Protein AF-A0A8H7II15-F1 (afdb_monomer)

InterPro domains:
  IPR036514 SGNH hydrolase superfamily [G3DSA:3.40.50.1110] (23-114)
  IPR036514 SGNH hydrolase superfamily [G3DSA:3.40.50.1110] (115-194)
  IPR051532 Diverse Ester Hydrolysis Enzymes [PTHR30383] (24-112)

Radius of gyration: 22.6 Å; Cα contacts (8 Å, |Δi|>4): 304; chains: 1; bounding box: 61×40×86 Å

Structure (mmCIF, N/CA/C/O backbone):
data_AF-A0A8H7II15-F1
#
_entry.id   AF-A0A8H7II15-F1
#
loop_
_atom_site.group_PDB
_atom_site.id
_atom_site.type_symbol
_atom_site.label_atom_id
_atom_site.label_alt_id
_atom_site.label_comp_id
_atom_site.label_asym_id
_atom_site.label_entity_id
_atom_site.label_seq_id
_atom_site.pdbx_PDB_ins_code
_atom_site.Cartn_x
_atom_site.Cartn_y
_atom_site.Cartn_z
_atom_site.occupancy
_atom_site.B_iso_or_equiv
_atom_site.auth_seq_id
_atom_site.auth_comp_id
_atom_site.auth_asym_id
_atom_site.auth_atom_id
_atom_site.pdbx_PDB_model_num
ATOM 1 N N . MET A 1 1 ? -44.685 19.572 66.959 1.00 39.84 1 MET A N 1
ATOM 2 C CA . MET A 1 1 ? -44.876 19.158 65.548 1.00 39.84 1 MET A CA 1
ATOM 3 C C . MET A 1 1 ? -43.494 18.993 64.934 1.00 39.84 1 MET A C 1
ATOM 5 O O . MET A 1 1 ? -42.654 19.832 65.223 1.00 39.84 1 MET A O 1
ATOM 9 N N . HIS A 1 2 ? -43.239 17.954 64.136 1.00 36.94 2 HIS A N 1
ATOM 10 C CA . HIS A 1 2 ? -41.932 17.741 63.495 1.00 36.94 2 HIS A CA 1
ATOM 11 C C . HIS A 1 2 ? -42.113 17.604 61.981 1.00 36.94 2 HIS A C 1
ATOM 13 O O . HIS A 1 2 ? -42.620 16.588 61.510 1.00 36.94 2 HIS A O 1
ATOM 19 N N . ALA A 1 3 ? -41.719 18.630 61.227 1.00 41.88 3 ALA A N 1
ATOM 20 C CA . ALA A 1 3 ? -41.709 18.576 59.770 1.00 41.88 3 ALA A CA 1
ATOM 21 C C . ALA A 1 3 ? -40.501 17.753 59.297 1.00 41.88 3 ALA A C 1
ATOM 23 O O . ALA A 1 3 ? -39.360 18.091 59.608 1.00 41.88 3 ALA A O 1
ATOM 24 N N . LYS A 1 4 ? -40.741 16.671 58.548 1.00 43.16 4 LYS A N 1
ATOM 25 C CA . LYS A 1 4 ? -39.673 15.921 57.875 1.00 43.16 4 LYS A CA 1
ATOM 26 C C . LYS A 1 4 ? -39.396 16.565 56.520 1.00 43.16 4 LYS A C 1
ATOM 28 O O . LYS A 1 4 ? -40.236 16.494 55.628 1.00 43.16 4 LYS A O 1
ATOM 33 N N . LEU A 1 5 ? -38.225 17.179 56.371 1.00 41.72 5 LEU A N 1
ATOM 34 C CA . LEU A 1 5 ? -37.775 17.736 55.099 1.00 41.72 5 LEU A CA 1
ATOM 35 C C . LEU A 1 5 ? -37.287 16.597 54.189 1.00 41.72 5 LEU A C 1
ATOM 37 O O . LEU A 1 5 ? -36.273 15.964 54.477 1.00 41.72 5 LEU A O 1
ATOM 41 N N . ALA A 1 6 ? -38.017 16.318 53.110 1.00 48.09 6 ALA A N 1
ATOM 42 C CA . ALA A 1 6 ? -37.617 15.335 52.108 1.00 48.09 6 ALA A CA 1
ATOM 43 C C . ALA A 1 6 ? -36.747 16.009 51.035 1.00 48.09 6 ALA A C 1
ATOM 45 O O . ALA A 1 6 ? -37.237 16.827 50.259 1.00 48.09 6 ALA A O 1
ATOM 46 N N . VAL A 1 7 ? -35.456 15.670 50.990 1.00 49.97 7 VAL A N 1
ATOM 47 C CA . VAL A 1 7 ? -34.542 16.139 49.937 1.00 49.97 7 VAL A CA 1
ATOM 48 C C . VAL A 1 7 ? -34.711 15.252 48.706 1.00 49.97 7 VAL A C 1
ATOM 50 O O . VAL A 1 7 ? -34.393 14.064 48.745 1.00 49.97 7 VAL A O 1
ATOM 53 N N . LEU A 1 8 ? -35.211 15.826 47.611 1.00 48.47 8 LEU A N 1
ATOM 54 C CA . LEU A 1 8 ? -35.386 15.116 46.348 1.00 48.47 8 LEU A CA 1
ATOM 55 C C . LEU A 1 8 ? -34.081 15.164 45.535 1.00 48.47 8 LEU A C 1
ATOM 57 O O . LEU A 1 8 ? -33.759 16.173 44.910 1.00 48.47 8 LEU A O 1
ATOM 61 N N . LEU A 1 9 ? -33.314 14.073 45.555 1.00 54.38 9 LEU A N 1
ATOM 62 C CA . LEU A 1 9 ? -32.103 13.921 44.744 1.00 54.38 9 LEU A CA 1
ATOM 63 C C . LEU A 1 9 ? -32.474 13.584 43.293 1.00 54.38 9 LEU A C 1
ATOM 65 O O . LEU A 1 9 ? -32.683 12.424 42.945 1.00 54.38 9 LEU A O 1
ATOM 69 N N . ALA A 1 10 ? -32.546 14.606 42.440 1.00 59.03 10 ALA A N 1
ATOM 70 C CA . ALA A 1 10 ? -32.704 14.434 40.999 1.00 59.03 10 ALA A CA 1
ATOM 71 C C . ALA A 1 10 ? -31.377 13.967 40.371 1.00 59.03 10 ALA A C 1
ATOM 73 O O . ALA A 1 10 ? -30.492 14.771 40.080 1.00 59.03 10 ALA A O 1
ATOM 74 N N . SER A 1 11 ? -31.222 12.658 40.167 1.00 59.53 11 SER A N 1
ATOM 75 C CA . SER A 1 11 ? -30.048 12.085 39.506 1.00 59.53 11 SER A CA 1
ATOM 76 C C . SER A 1 11 ? -30.073 12.366 38.000 1.00 59.53 11 SER A C 1
ATOM 78 O O . SER A 1 11 ? -30.784 11.687 37.255 1.00 59.53 11 SER A O 1
ATOM 80 N N . LEU A 1 12 ? -29.275 13.333 37.536 1.00 62.91 12 LEU A N 1
ATOM 81 C CA . LEU A 1 12 ? -28.981 13.485 36.108 1.00 62.91 12 LEU A CA 1
ATOM 82 C C . LEU A 1 12 ? -28.193 12.260 35.623 1.00 62.91 12 LEU A C 1
ATOM 84 O O . LEU A 1 12 ? -26.998 12.130 35.887 1.00 62.91 12 LEU A O 1
ATOM 88 N N . ALA A 1 13 ? -28.863 11.375 34.888 1.00 59.88 13 ALA A N 1
ATOM 89 C CA . ALA A 1 13 ? -28.219 10.285 34.171 1.00 59.88 13 ALA A CA 1
ATOM 90 C C . ALA A 1 13 ? -27.456 10.849 32.960 1.00 59.88 13 ALA A C 1
ATOM 92 O O . ALA A 1 13 ? -28.014 11.004 31.875 1.00 59.88 13 ALA A O 1
ATOM 93 N N . TYR A 1 14 ? -26.178 11.182 33.153 1.00 59.03 14 TYR A N 1
ATOM 94 C CA . TYR A 1 14 ? -25.295 11.572 32.057 1.00 59.03 14 TYR A CA 1
ATOM 95 C C . TYR A 1 14 ? -25.049 10.371 31.138 1.00 59.03 14 TYR A C 1
ATOM 97 O O . TYR A 1 14 ? -24.350 9.424 31.503 1.00 59.03 14 TYR A O 1
ATOM 105 N N . THR A 1 15 ? -25.601 10.415 29.926 1.00 55.66 15 THR A N 1
ATOM 106 C CA . THR A 1 15 ? -25.277 9.458 28.865 1.00 55.66 15 THR A CA 1
ATOM 107 C C . THR A 1 15 ? -23.872 9.744 28.344 1.00 55.66 15 THR A C 1
ATOM 109 O O . THR A 1 15 ? -23.686 10.533 27.415 1.00 55.66 15 THR A O 1
ATOM 112 N N . VAL A 1 16 ? -22.870 9.105 28.949 1.00 56.81 16 VAL A N 1
ATOM 113 C CA . VAL A 1 16 ? -21.536 8.982 28.353 1.00 56.81 16 VAL A CA 1
ATOM 114 C C . VAL A 1 16 ? -21.639 8.119 27.099 1.00 56.81 16 VAL A C 1
ATOM 116 O O . VAL A 1 16 ? -21.533 6.896 27.151 1.00 56.81 16 VAL A O 1
ATOM 119 N N . ASN A 1 17 ? -21.863 8.770 25.958 1.00 53.22 17 ASN A N 1
ATOM 120 C CA . ASN A 1 17 ? -21.632 8.151 24.660 1.00 53.22 17 ASN A CA 1
ATOM 121 C C . ASN A 1 17 ? -20.141 7.785 24.596 1.00 53.22 17 ASN A C 1
ATOM 123 O O . ASN A 1 17 ? -19.310 8.690 24.729 1.00 53.22 17 ASN A O 1
ATOM 127 N N . PRO A 1 18 ? -19.772 6.503 24.428 1.00 58.22 18 PRO A N 1
ATOM 128 C CA . PRO A 1 18 ? -18.376 6.145 24.262 1.00 58.22 18 PRO A CA 1
ATOM 129 C C . PRO A 1 18 ? -17.875 6.771 22.961 1.00 58.22 18 PRO A C 1
ATOM 131 O O . PRO A 1 18 ? -18.405 6.493 21.884 1.00 58.22 18 PRO A O 1
ATOM 134 N N . VAL A 1 19 ? -16.847 7.613 23.058 1.00 61.53 19 VAL A N 1
ATOM 135 C CA . VAL A 1 19 ? -16.055 7.975 21.884 1.00 61.53 19 VAL A CA 1
ATOM 136 C C . VAL A 1 19 ? -15.390 6.683 21.425 1.00 61.53 19 VAL A C 1
ATOM 138 O O . VAL A 1 19 ? -14.561 6.128 22.146 1.00 61.53 19 VAL A O 1
ATOM 141 N N . LEU A 1 20 ? -15.805 6.170 20.265 1.00 66.62 20 LEU A N 1
ATOM 142 C CA . LEU A 1 20 ? -15.118 5.052 19.626 1.00 66.62 20 LEU A CA 1
ATOM 143 C C . LEU A 1 20 ? -13.659 5.459 19.420 1.00 66.62 20 LEU A C 1
ATOM 145 O O . LEU A 1 20 ? -13.399 6.537 18.882 1.00 66.62 20 LEU A O 1
ATOM 149 N N . ALA A 1 21 ? -12.730 4.610 19.861 1.00 82.62 21 ALA A N 1
ATOM 150 C CA . ALA A 1 21 ? -11.317 4.805 19.574 1.00 82.62 21 ALA A CA 1
ATOM 151 C C . ALA A 1 21 ? -11.114 4.923 18.055 1.00 82.62 21 ALA A C 1
ATOM 153 O O . ALA A 1 21 ? -11.837 4.292 17.278 1.00 82.62 21 ALA A O 1
ATOM 154 N N . ALA A 1 22 ? -10.161 5.755 17.640 1.00 92.19 22 ALA A N 1
ATOM 155 C CA . ALA A 1 22 ? -9.787 5.833 16.238 1.00 92.19 22 ALA A CA 1
ATOM 156 C C . ALA A 1 22 ? -9.213 4.482 15.789 1.00 92.19 22 ALA A C 1
ATOM 158 O O . ALA A 1 22 ? -8.441 3.865 16.523 1.00 92.19 22 ALA A O 1
ATOM 159 N N . THR A 1 23 ? -9.616 4.019 14.607 1.00 95.56 23 THR A N 1
ATOM 160 C CA . THR A 1 23 ? -9.093 2.771 14.042 1.00 95.56 23 THR A CA 1
ATOM 161 C C . THR A 1 23 ? -7.674 3.011 13.562 1.00 95.56 23 THR A C 1
ATOM 163 O O . THR A 1 23 ? -7.436 3.910 12.748 1.00 95.56 23 THR A O 1
ATOM 166 N N . LYS A 1 24 ? -6.748 2.178 14.031 1.00 97.44 24 LYS A N 1
ATOM 167 C CA . LYS A 1 24 ? -5.333 2.266 13.693 1.00 97.44 24 LYS A CA 1
ATOM 168 C C . LYS A 1 24 ? -5.030 1.580 12.373 1.00 97.44 24 LYS A C 1
ATOM 170 O O . LYS A 1 24 ? -5.081 0.351 12.273 1.00 97.44 24 LYS A O 1
ATOM 175 N N . VAL A 1 25 ? -4.668 2.372 11.370 1.00 97.12 25 VAL A N 1
ATOM 176 C CA . VAL A 1 25 ? -4.369 1.916 10.011 1.00 97.12 25 VAL A CA 1
ATOM 177 C C . VAL A 1 25 ? -2.873 2.055 9.742 1.00 97.12 25 VAL A C 1
ATOM 179 O O . VAL A 1 25 ? -2.372 3.135 9.433 1.00 97.12 25 VAL A O 1
ATOM 182 N N . MET A 1 26 ? -2.146 0.941 9.827 1.00 97.81 26 MET A N 1
ATOM 183 C CA . MET A 1 26 ? -0.747 0.883 9.412 1.00 97.81 26 MET A CA 1
ATOM 184 C C . MET A 1 26 ? -0.651 0.766 7.896 1.00 97.81 26 MET A C 1
ATOM 186 O O . MET A 1 26 ? -1.088 -0.228 7.313 1.00 97.81 26 MET A O 1
ATOM 190 N N . PHE A 1 27 ? 0.007 1.733 7.262 1.00 95.62 27 PHE A N 1
ATOM 191 C CA . PHE A 1 27 ? 0.425 1.616 5.869 1.00 95.62 27 PHE A CA 1
ATOM 192 C C . PHE A 1 27 ? 1.835 1.027 5.807 1.00 95.62 27 PHE A C 1
ATOM 194 O O . PHE A 1 27 ? 2.826 1.738 5.971 1.00 95.62 27 PHE A O 1
ATOM 201 N N . LEU A 1 28 ? 1.908 -0.285 5.581 1.00 95.19 28 LEU A N 1
ATOM 202 C CA . LEU A 1 28 ? 3.148 -1.050 5.457 1.00 95.19 28 LEU A CA 1
ATOM 203 C C . LEU A 1 28 ? 3.591 -1.108 3.995 1.00 95.19 28 LEU A C 1
ATOM 205 O O . LEU A 1 28 ? 2.790 -1.386 3.096 1.00 95.19 28 LEU A O 1
ATOM 209 N N . GLY A 1 29 ? 4.871 -0.879 3.725 1.00 91.88 29 GLY A N 1
ATOM 210 C CA . GLY A 1 29 ? 5.366 -1.041 2.367 1.00 91.88 29 GLY A CA 1
ATOM 211 C C . GLY A 1 29 ? 6.816 -0.688 2.135 1.00 91.88 29 GLY A C 1
ATOM 212 O O . GLY A 1 29 ? 7.622 -0.591 3.055 1.00 91.88 29 GLY A O 1
ATOM 213 N N . ASP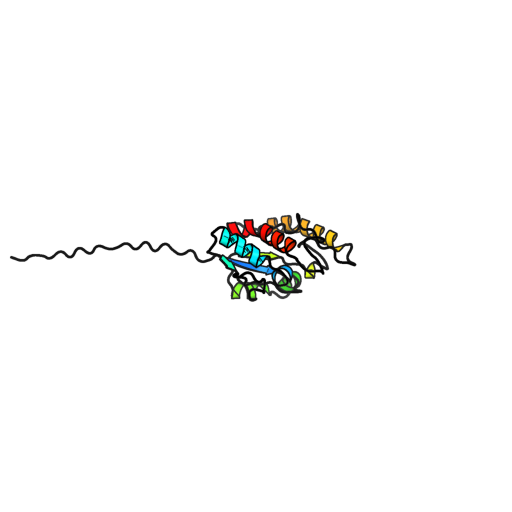 A 1 30 ? 7.123 -0.504 0.859 1.00 87.50 30 ASP A N 1
ATOM 214 C CA . ASP A 1 30 ? 8.420 -0.038 0.386 1.00 87.50 30 ASP A CA 1
ATOM 215 C C . ASP A 1 30 ? 8.402 1.477 0.074 1.00 87.50 30 ASP A C 1
ATOM 217 O O . ASP A 1 30 ? 7.635 2.238 0.672 1.00 87.50 30 ASP A O 1
ATOM 221 N N . SER A 1 31 ? 9.238 1.943 -0.860 1.00 86.38 31 SER A N 1
ATOM 222 C CA . SER A 1 31 ? 9.274 3.337 -1.326 1.00 86.38 31 SER A CA 1
ATOM 223 C C . SER A 1 31 ? 7.936 3.827 -1.886 1.00 86.38 31 SER A C 1
ATOM 225 O O . SER A 1 31 ? 7.637 5.009 -1.750 1.00 86.38 31 SER A O 1
ATOM 227 N N . ILE A 1 32 ? 7.098 2.948 -2.447 1.00 87.00 32 ILE A N 1
ATOM 228 C CA . ILE A 1 32 ? 5.744 3.314 -2.897 1.00 87.00 32 ILE A CA 1
ATOM 229 C C . ILE A 1 32 ? 4.876 3.770 -1.722 1.00 87.00 32 ILE A C 1
ATOM 231 O O . ILE A 1 32 ? 4.062 4.679 -1.878 1.00 87.00 32 ILE A O 1
ATOM 235 N N . THR A 1 33 ? 5.054 3.174 -0.542 1.00 88.81 33 THR A N 1
ATOM 236 C CA . THR A 1 33 ? 4.341 3.589 0.670 1.00 88.81 33 THR A CA 1
ATOM 237 C C . THR A 1 33 ? 5.038 4.756 1.355 1.00 88.81 33 THR A C 1
ATOM 239 O O . THR A 1 33 ? 4.358 5.707 1.730 1.00 88.81 33 THR A O 1
ATOM 242 N N . GLY A 1 34 ? 6.365 4.711 1.497 1.00 81.00 34 GLY A N 1
ATOM 243 C CA . GLY A 1 34 ? 7.148 5.710 2.227 1.00 81.00 34 GLY A CA 1
ATOM 244 C C . GLY A 1 34 ? 7.379 7.005 1.454 1.00 81.00 34 GLY A C 1
ATOM 245 O O . GLY A 1 34 ? 6.840 8.051 1.809 1.00 81.00 34 GLY A O 1
ATOM 246 N N . SER A 1 35 ? 8.227 6.953 0.423 1.00 77.00 35 SER A N 1
ATOM 247 C CA . SER A 1 35 ? 8.640 8.122 -0.360 1.00 77.00 35 SER A CA 1
ATOM 248 C C . SER A 1 35 ? 9.310 7.723 -1.691 1.00 77.00 35 SER A C 1
ATOM 250 O O . SER A 1 35 ? 10.099 6.770 -1.698 1.00 77.00 35 SER A O 1
ATOM 252 N N . PRO A 1 36 ? 9.091 8.473 -2.793 1.00 67.75 36 PRO A N 1
ATOM 253 C CA . PRO A 1 36 ? 8.214 9.642 -2.904 1.00 67.75 36 PRO A CA 1
ATOM 254 C C . PRO A 1 36 ? 6.767 9.268 -3.260 1.00 67.75 36 PRO A C 1
ATOM 256 O O . PRO A 1 36 ? 6.514 8.478 -4.170 1.00 67.75 36 PRO A O 1
ATOM 259 N N . GLY A 1 37 ? 5.810 9.892 -2.571 1.00 77.81 37 GLY A N 1
ATOM 260 C CA . GLY A 1 37 ? 4.382 9.724 -2.826 1.00 77.81 37 GLY A CA 1
ATOM 261 C C . GLY A 1 37 ? 3.519 10.660 -1.975 1.00 77.81 37 GLY A C 1
ATOM 262 O O . GLY A 1 37 ? 3.870 11.001 -0.851 1.00 77.81 37 GLY A O 1
ATOM 263 N N . CYS A 1 38 ? 2.375 11.053 -2.527 1.00 91.00 38 CYS A N 1
ATOM 264 C CA . CYS A 1 38 ? 1.349 11.904 -1.912 1.00 91.00 38 CYS A CA 1
ATOM 265 C C . CYS A 1 38 ? 0.033 11.152 -1.630 1.00 91.00 38 CYS A C 1
ATOM 267 O O . CYS A 1 38 ? -0.893 11.710 -1.042 1.00 91.00 38 CYS A O 1
ATOM 269 N N . TRP A 1 39 ? -0.095 9.892 -2.062 1.00 93.25 39 TRP A N 1
ATOM 270 C CA . TRP A 1 39 ? -1.367 9.164 -2.038 1.00 93.25 39 TRP A CA 1
ATOM 271 C C . TRP A 1 39 ? -1.965 8.974 -0.637 1.00 93.25 39 TRP A C 1
ATOM 273 O O . TRP A 1 39 ? -3.186 8.987 -0.521 1.00 93.25 39 TRP A O 1
ATOM 283 N N . ARG A 1 40 ? -1.154 8.864 0.428 1.00 94.69 40 ARG A N 1
ATOM 284 C CA . ARG A 1 40 ? -1.663 8.814 1.815 1.00 94.69 40 ARG A CA 1
ATOM 285 C C . ARG A 1 40 ? -2.347 10.122 2.221 1.00 94.69 40 ARG A C 1
ATOM 287 O O . ARG A 1 40 ? -3.436 10.072 2.778 1.00 94.69 40 ARG A O 1
ATOM 294 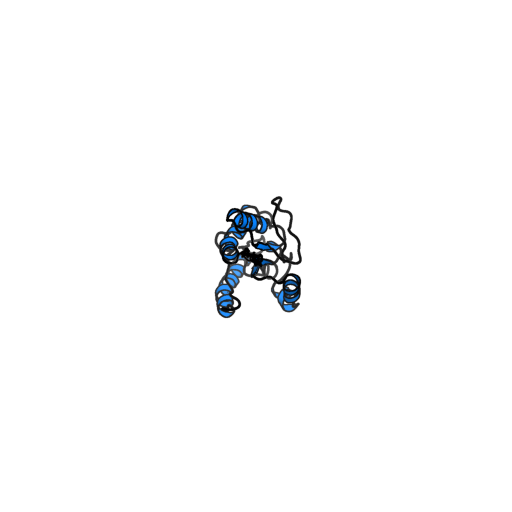N N . ALA A 1 41 ? -1.796 11.277 1.843 1.00 94.69 41 ALA A N 1
ATOM 295 C CA . ALA A 1 41 ? -2.431 12.576 2.079 1.00 94.69 41 ALA A CA 1
ATOM 296 C C . ALA A 1 41 ? -3.721 12.758 1.258 1.00 94.69 41 ALA A C 1
ATOM 298 O O . ALA A 1 41 ? -4.712 13.289 1.762 1.00 94.69 41 ALA A O 1
ATOM 299 N N . LEU A 1 42 ? -3.749 12.267 0.012 1.00 95.56 42 LEU A N 1
ATOM 300 C CA . LEU A 1 42 ? -4.969 12.245 -0.807 1.00 95.56 42 LEU A CA 1
ATOM 301 C C . LEU A 1 42 ? -6.039 11.308 -0.221 1.00 95.56 42 LEU A C 1
ATOM 303 O O . LEU A 1 42 ? -7.212 11.669 -0.202 1.00 95.56 42 LEU A O 1
ATOM 307 N N . LEU A 1 43 ? -5.644 10.138 0.288 1.00 95.44 43 LEU A N 1
ATOM 308 C CA . LEU A 1 43 ? -6.522 9.173 0.954 1.00 95.44 43 LEU A CA 1
ATOM 309 C C . LEU A 1 43 ? -7.091 9.744 2.262 1.00 95.44 43 LEU A C 1
ATOM 311 O O . LEU A 1 43 ? -8.303 9.714 2.455 1.00 95.44 43 LEU A O 1
ATOM 315 N N . TRP A 1 44 ? -6.247 10.343 3.108 1.00 95.38 44 TRP A N 1
ATOM 316 C CA . TRP A 1 44 ? -6.665 11.076 4.307 1.00 95.38 44 TRP A CA 1
ATOM 317 C C . TRP A 1 44 ? -7.678 12.175 3.964 1.00 95.38 44 TRP A C 1
ATOM 319 O O . TRP A 1 44 ? -8.755 12.238 4.551 1.00 95.38 44 TRP A O 1
ATOM 329 N N . THR A 1 45 ? -7.387 12.983 2.939 1.00 95.12 45 THR A N 1
ATOM 330 C CA . THR A 1 45 ? -8.287 14.047 2.466 1.00 95.12 45 THR A CA 1
ATOM 331 C C . THR A 1 45 ? -9.640 13.489 2.007 1.00 95.12 45 THR A C 1
ATOM 333 O O . THR A 1 45 ? -10.677 14.062 2.329 1.00 95.12 45 THR A O 1
ATOM 336 N N . GLN A 1 46 ? -9.663 12.356 1.296 1.00 96.56 46 GLN A N 1
ATOM 337 C CA . GLN A 1 46 ? -10.908 11.692 0.881 1.00 96.56 46 GLN A CA 1
ATOM 338 C C . GLN A 1 46 ? -11.713 11.158 2.077 1.00 96.56 46 GLN A C 1
ATOM 340 O O . GLN A 1 46 ? -12.934 11.296 2.092 1.00 96.56 46 GLN A O 1
ATOM 345 N N . LEU A 1 47 ? -11.048 10.589 3.088 1.00 96.25 47 LEU A N 1
ATOM 346 C CA . LEU A 1 47 ? -11.684 10.078 4.307 1.00 96.25 47 LEU A CA 1
ATOM 347 C C . LEU A 1 47 ? -12.293 11.218 5.140 1.00 96.25 47 LEU A C 1
ATOM 349 O O . LEU A 1 47 ? -13.486 11.179 5.449 1.00 96.25 47 LEU A O 1
ATOM 353 N N . VAL A 1 48 ? -11.522 12.272 5.419 1.00 94.25 48 VAL A N 1
ATOM 354 C CA . VAL A 1 48 ? -11.980 13.448 6.180 1.00 94.25 48 VAL A CA 1
ATOM 355 C C . VAL A 1 48 ? -13.123 14.171 5.457 1.00 94.25 48 VAL A C 1
ATOM 357 O O . VAL A 1 48 ? -14.136 14.484 6.082 1.00 94.25 48 VAL A O 1
ATOM 360 N N . ASN A 1 49 ? -13.034 14.357 4.134 1.00 95.69 49 ASN A N 1
ATOM 361 C CA . ASN A 1 49 ? -14.117 14.950 3.336 1.00 95.69 49 ASN A CA 1
ATOM 362 C C . ASN A 1 49 ? -15.401 14.100 3.326 1.00 95.69 49 ASN A C 1
ATOM 364 O O . ASN A 1 49 ? -16.485 14.635 3.102 1.00 95.69 49 ASN A O 1
ATOM 368 N N . ALA A 1 50 ? -15.299 12.794 3.585 1.00 96.31 50 ALA A N 1
ATOM 369 C CA . ALA A 1 50 ? -16.433 11.887 3.750 1.00 96.31 50 ALA A CA 1
ATOM 370 C C . ALA A 1 50 ? -16.894 11.738 5.218 1.00 96.31 50 ALA A C 1
ATOM 372 O O . ALA A 1 50 ? -17.681 10.842 5.528 1.00 96.31 50 ALA A O 1
ATOM 373 N N . GLY A 1 51 ? -16.414 12.602 6.122 1.00 94.88 51 GLY A N 1
ATOM 374 C CA . GLY A 1 51 ? -16.801 12.637 7.534 1.00 94.88 51 GLY A CA 1
ATOM 375 C C . GLY A 1 51 ? -16.113 11.598 8.423 1.00 94.88 51 GLY A C 1
ATOM 376 O O . GLY A 1 51 ? -16.517 11.432 9.572 1.00 94.88 51 GLY A O 1
ATOM 377 N N . LYS A 1 52 ? -15.087 10.892 7.931 1.00 93.19 52 LYS A N 1
ATOM 378 C CA . LYS A 1 52 ? -14.314 9.934 8.733 1.00 93.19 52 LYS A CA 1
ATOM 379 C C . LYS A 1 52 ? -13.279 10.678 9.578 1.00 93.19 52 LYS A C 1
ATOM 381 O O . LYS A 1 52 ? -12.221 11.055 9.085 1.00 93.19 52 LYS A O 1
ATOM 386 N N . THR A 1 53 ? -13.598 10.889 10.853 1.00 88.00 53 THR A N 1
ATOM 387 C CA . THR A 1 53 ? -12.717 11.545 11.841 1.00 88.00 53 THR A CA 1
ATOM 388 C C . THR A 1 53 ? -11.997 10.570 12.771 1.00 88.00 53 THR A C 1
ATOM 390 O O . THR A 1 53 ? -11.135 10.988 13.535 1.00 88.00 53 THR A O 1
ATOM 393 N N . ASN A 1 54 ? -12.353 9.284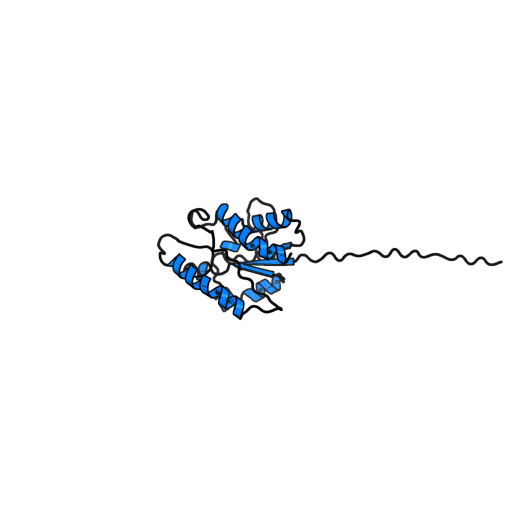 12.732 1.00 90.06 54 ASN A N 1
ATOM 394 C CA . ASN A 1 54 ? -11.885 8.266 13.675 1.00 90.06 54 ASN A CA 1
ATOM 395 C C . ASN A 1 54 ? -10.810 7.374 13.029 1.00 90.06 54 ASN A C 1
ATOM 397 O O . ASN A 1 54 ? -10.867 6.148 13.119 1.00 90.06 54 ASN A O 1
ATOM 401 N N . VAL A 1 55 ? -9.847 8.009 12.359 1.00 92.81 55 VAL A N 1
ATOM 402 C CA . VAL A 1 55 ? -8.701 7.373 11.694 1.00 92.81 55 VAL A CA 1
ATOM 403 C C . VAL A 1 55 ? -7.428 7.779 12.433 1.00 92.81 55 VAL A C 1
ATOM 405 O O . VAL A 1 55 ? -7.247 8.963 12.703 1.00 92.81 55 VAL A O 1
ATOM 408 N N . ASP A 1 56 ? -6.573 6.807 12.734 1.00 95.81 56 ASP A N 1
ATOM 409 C CA . ASP A 1 56 ? -5.225 6.974 13.295 1.00 95.81 56 ASP A CA 1
ATOM 410 C C . ASP A 1 56 ? -4.272 6.269 12.310 1.00 95.81 56 ASP A C 1
ATOM 412 O O . ASP A 1 56 ? -4.294 5.039 12.201 1.00 95.81 56 ASP A O 1
ATOM 416 N N . MET A 1 57 ? -3.533 7.005 11.475 1.00 96.38 57 MET A N 1
ATOM 417 C CA . MET A 1 57 ? -2.500 6.410 10.617 1.00 96.38 57 MET A CA 1
ATOM 418 C C . MET A 1 57 ? -1.280 6.113 11.488 1.00 96.38 57 MET A C 1
ATOM 420 O O . MET A 1 57 ? -0.808 6.986 12.203 1.00 96.38 57 MET A O 1
ATOM 424 N N . VAL A 1 58 ? -0.765 4.880 11.459 1.00 97.81 58 VAL A N 1
ATOM 425 C CA . VAL A 1 58 ? 0.295 4.473 12.400 1.00 97.81 58 VAL A CA 1
ATOM 426 C C . VAL A 1 58 ? 1.489 3.789 11.735 1.00 97.81 58 VAL A C 1
ATOM 428 O O . VAL A 1 58 ? 1.362 3.008 10.791 1.00 97.81 58 VAL A O 1
ATOM 431 N N . GLY A 1 59 ? 2.674 4.034 12.286 1.00 97.44 59 GLY A N 1
ATOM 432 C CA . GLY A 1 59 ? 3.924 3.376 11.910 1.00 97.44 59 GLY A CA 1
ATOM 433 C C . GLY A 1 59 ? 5.115 3.985 12.648 1.00 97.44 59 GLY A C 1
ATOM 434 O O . GLY A 1 59 ? 4.949 4.926 13.421 1.00 97.44 59 GLY A O 1
ATOM 435 N N . THR A 1 60 ? 6.319 3.450 12.443 1.00 97.12 60 THR A N 1
ATOM 436 C CA . THR A 1 60 ? 7.542 4.006 13.054 1.00 97.12 60 THR A CA 1
ATOM 437 C C . THR A 1 60 ? 8.172 5.157 12.264 1.00 97.12 60 THR A C 1
ATOM 439 O O . THR A 1 60 ? 9.089 5.807 12.770 1.00 97.12 60 THR A O 1
ATOM 442 N N . LEU A 1 61 ? 7.692 5.439 11.046 1.00 95.62 61 LEU A N 1
ATOM 443 C CA . LEU A 1 61 ? 8.151 6.549 10.209 1.00 95.62 61 LEU A CA 1
ATOM 444 C C . LEU A 1 61 ? 7.112 7.684 10.181 1.00 95.62 61 LEU A C 1
ATOM 446 O O . LEU A 1 61 ? 5.924 7.403 10.015 1.00 95.62 61 LEU A O 1
ATOM 450 N N . PRO A 1 62 ? 7.540 8.957 10.268 1.00 92.88 62 PRO A N 1
ATOM 451 C CA . PRO A 1 62 ? 6.628 10.093 10.290 1.00 92.88 62 PRO A CA 1
ATOM 452 C C . PRO A 1 62 ? 6.017 10.393 8.914 1.00 92.88 62 PRO A C 1
ATOM 454 O O . PRO A 1 62 ? 6.552 9.994 7.870 1.00 92.88 62 PRO A O 1
ATOM 457 N N . ALA A 1 63 ? 4.948 11.190 8.912 1.00 88.25 63 ALA A N 1
ATOM 458 C CA . ALA A 1 63 ? 4.376 11.800 7.711 1.00 88.25 63 ALA A CA 1
ATOM 459 C C . ALA A 1 63 ? 5.425 12.496 6.812 1.00 88.25 63 ALA A C 1
ATOM 461 O O . ALA A 1 63 ? 6.186 13.368 7.238 1.00 88.25 63 ALA A O 1
ATOM 462 N N . GLN A 1 64 ? 5.438 12.140 5.525 1.00 83.69 64 GLN A N 1
ATOM 463 C CA . GLN A 1 64 ? 6.336 12.701 4.515 1.00 83.69 64 GLN A CA 1
ATOM 464 C C . GLN A 1 64 ? 5.714 13.925 3.824 1.00 83.69 64 GLN A C 1
ATOM 466 O O . GLN A 1 64 ? 4.494 14.028 3.670 1.00 83.69 64 GLN A O 1
ATOM 471 N N . GLY A 1 65 ? 6.559 14.868 3.398 1.00 82.56 65 GLY A N 1
ATOM 472 C CA . GLY A 1 65 ? 6.128 16.165 2.873 1.00 82.56 65 GLY A CA 1
ATOM 473 C C . GLY A 1 65 ? 5.360 16.081 1.550 1.00 82.56 65 GLY A C 1
ATOM 474 O O . GLY A 1 65 ? 5.954 15.833 0.507 1.00 82.56 65 GLY A O 1
ATOM 475 N N . CYS A 1 66 ? 4.055 16.368 1.600 1.00 86.19 66 CYS A N 1
ATOM 476 C CA . CYS A 1 66 ? 3.159 16.449 0.436 1.00 86.19 66 CYS A CA 1
ATOM 477 C C . CYS A 1 66 ? 2.536 17.858 0.242 1.00 86.19 66 CYS A C 1
ATOM 479 O O . CYS A 1 66 ? 1.778 18.094 -0.691 1.00 86.19 66 CYS A O 1
ATOM 481 N N . GLY A 1 67 ? 2.803 18.818 1.139 1.00 87.12 67 GLY A N 1
ATOM 482 C CA . GLY A 1 67 ? 2.184 20.159 1.123 1.00 87.12 67 GLY A CA 1
ATOM 483 C C . GLY A 1 67 ? 0.719 20.203 1.593 1.00 87.12 67 GLY A C 1
ATOM 484 O O . GLY A 1 67 ? 0.228 21.264 1.968 1.00 87.12 67 GLY A O 1
ATOM 485 N N . ILE A 1 68 ? 0.049 19.052 1.645 1.00 88.94 68 ILE A N 1
ATOM 486 C CA . ILE A 1 68 ? -1.261 18.843 2.272 1.00 88.94 68 ILE A CA 1
ATOM 487 C C . ILE A 1 68 ? -1.050 18.490 3.758 1.00 88.94 68 ILE A C 1
ATOM 489 O O . ILE A 1 68 ? -0.252 17.592 4.035 1.00 88.94 68 ILE A O 1
ATOM 493 N N . PRO A 1 69 ? -1.749 19.128 4.718 1.00 90.62 69 PRO A N 1
ATOM 494 C CA . PRO A 1 69 ? -1.801 18.664 6.104 1.00 90.62 69 PRO A CA 1
ATOM 495 C C . PRO A 1 69 ? -2.595 17.356 6.216 1.00 90.62 69 PRO A C 1
ATOM 497 O O . PRO A 1 69 ? -3.761 17.292 5.826 1.00 90.62 69 PRO A O 1
ATOM 500 N N . TYR A 1 70 ? -1.965 16.323 6.761 1.00 93.75 70 TYR A N 1
ATOM 501 C CA . TYR A 1 70 ? -2.548 15.005 6.995 1.00 93.75 70 TYR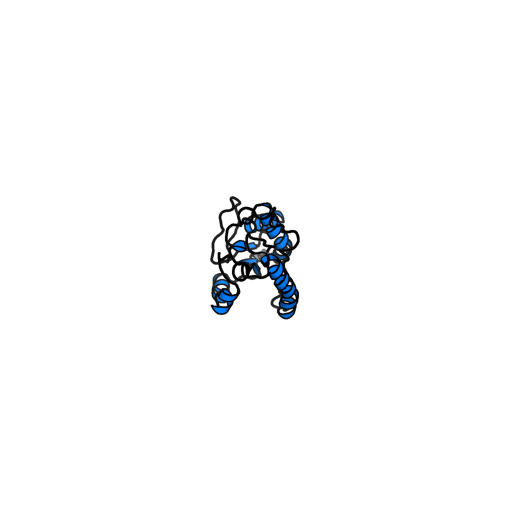 A CA 1
ATOM 502 C C . TYR A 1 70 ? -1.880 14.364 8.209 1.00 93.75 70 TYR A C 1
ATOM 504 O O . TYR A 1 70 ? -0.725 14.675 8.505 1.00 93.75 70 TYR A O 1
ATOM 512 N N . ASP A 1 71 ? -2.600 13.475 8.886 1.00 94.50 71 ASP A N 1
ATOM 513 C CA . ASP A 1 71 ? -1.937 12.403 9.617 1.00 94.50 71 ASP A CA 1
ATOM 514 C C . ASP A 1 71 ? -1.403 11.396 8.589 1.00 94.50 71 ASP A C 1
ATOM 516 O O . ASP A 1 71 ? -2.067 11.103 7.590 1.00 94.50 71 ASP A O 1
ATOM 520 N N . GLY A 1 72 ? -0.171 10.944 8.787 1.00 91.38 72 GLY A N 1
ATOM 521 C CA . GLY A 1 72 ? 0.607 10.252 7.773 1.00 91.38 72 GLY A CA 1
ATOM 522 C C . GLY A 1 72 ? 1.675 9.322 8.321 1.00 91.38 72 GLY A C 1
ATOM 523 O O . GLY A 1 72 ? 2.549 8.930 7.543 1.00 91.38 72 GLY A O 1
ATOM 524 N N . ASP A 1 73 ? 1.637 8.960 9.601 1.00 96.31 73 ASP A N 1
ATOM 525 C CA . ASP A 1 73 ? 2.595 8.003 10.152 1.00 96.31 73 ASP A CA 1
ATOM 526 C C . ASP A 1 73 ? 2.417 6.625 9.483 1.00 96.31 73 ASP A C 1
ATOM 528 O O . ASP A 1 73 ? 1.334 6.236 9.036 1.00 96.31 73 ASP A O 1
ATOM 532 N N . ASN A 1 74 ? 3.536 5.945 9.232 1.00 95.75 74 ASN A N 1
ATOM 533 C CA . ASN A 1 74 ? 3.602 4.861 8.251 1.00 95.75 74 ASN A CA 1
ATOM 534 C C . ASN A 1 74 ? 4.795 3.924 8.472 1.00 95.75 74 ASN A C 1
ATOM 536 O O . ASN A 1 74 ? 5.741 4.230 9.192 1.00 95.75 74 ASN A O 1
ATOM 540 N N . GLU A 1 75 ? 4.762 2.778 7.800 1.00 96.88 75 GLU A N 1
ATOM 541 C CA . GLU A 1 75 ? 5.803 1.752 7.833 1.00 96.88 75 GLU A CA 1
ATOM 542 C C . GLU A 1 75 ? 6.334 1.507 6.403 1.00 96.88 75 GLU A C 1
ATOM 544 O O . GLU A 1 75 ? 6.413 0.379 5.915 1.00 96.88 75 GLU A O 1
ATOM 549 N N . GLY A 1 76 ? 6.610 2.601 5.679 1.00 93.44 76 GLY A N 1
ATOM 550 C CA . GLY A 1 76 ? 7.037 2.606 4.276 1.00 93.44 76 GLY A CA 1
ATOM 551 C C . GLY A 1 76 ? 8.555 2.706 4.093 1.00 93.44 76 GLY A C 1
ATOM 552 O O . GLY A 1 76 ? 9.116 3.802 4.078 1.00 93.44 76 GLY A O 1
ATOM 553 N N . HIS A 1 77 ? 9.232 1.575 3.900 1.00 91.94 77 HIS A N 1
ATOM 554 C CA . HIS A 1 77 ? 10.695 1.482 3.918 1.00 91.94 77 HIS A CA 1
ATOM 555 C C . HIS A 1 77 ? 11.313 1.409 2.513 1.00 91.94 77 HIS A C 1
ATOM 557 O O . HIS A 1 77 ? 11.294 0.378 1.837 1.00 91.94 77 HIS A O 1
ATOM 563 N N . GLY A 1 78 ? 11.904 2.515 2.054 1.00 88.00 78 GLY A N 1
ATOM 564 C CA . GLY A 1 78 ? 12.544 2.598 0.737 1.00 88.00 78 GLY A CA 1
ATOM 565 C C . GLY A 1 78 ? 13.603 1.510 0.507 1.00 88.00 78 GLY A C 1
ATOM 566 O O . GLY A 1 78 ? 14.514 1.337 1.311 1.00 88.00 78 GLY A O 1
ATOM 567 N N . GLY A 1 79 ? 13.487 0.773 -0.602 1.00 84.38 79 GLY A N 1
ATOM 568 C CA . GLY A 1 79 ? 14.415 -0.309 -0.951 1.00 84.38 79 GLY A CA 1
ATOM 569 C C . GLY A 1 79 ? 14.174 -1.652 -0.245 1.00 84.38 79 GLY A C 1
ATOM 570 O O . GLY A 1 79 ? 14.886 -2.609 -0.543 1.00 84.38 79 GLY A O 1
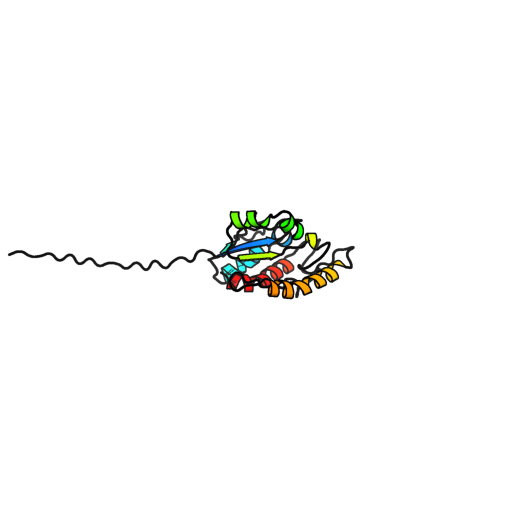ATOM 571 N N . TYR A 1 80 ? 13.195 -1.770 0.662 1.00 89.69 80 TYR A N 1
ATOM 572 C CA . TYR A 1 80 ? 12.983 -3.007 1.423 1.00 89.69 80 TYR A CA 1
ATOM 573 C C . TYR A 1 80 ? 12.311 -4.115 0.606 1.00 89.69 80 TYR A C 1
ATOM 575 O O . TYR A 1 80 ? 11.492 -3.869 -0.282 1.00 89.69 80 TYR A O 1
ATOM 583 N N . LEU A 1 81 ? 12.667 -5.350 0.957 1.00 88.19 81 LEU A N 1
ATOM 584 C CA . LEU A 1 81 ? 12.163 -6.581 0.363 1.00 88.19 81 LEU A CA 1
ATOM 585 C C . LEU A 1 81 ? 11.208 -7.278 1.340 1.00 88.19 81 LEU A C 1
ATOM 587 O O . LEU A 1 81 ? 11.580 -7.507 2.490 1.00 88.19 81 LEU A O 1
ATOM 591 N N . ALA A 1 82 ? 10.024 -7.679 0.884 1.00 87.62 82 ALA A N 1
ATOM 592 C CA . ALA A 1 82 ? 9.062 -8.495 1.622 1.00 87.62 82 ALA A CA 1
ATOM 593 C C . ALA A 1 82 ? 9.690 -9.809 2.121 1.00 87.62 82 ALA A C 1
ATOM 595 O O . ALA A 1 82 ? 9.474 -10.219 3.262 1.00 87.62 82 ALA A O 1
ATOM 596 N N . THR A 1 83 ? 10.530 -10.437 1.293 1.00 88.62 83 THR A N 1
ATOM 597 C CA . THR A 1 83 ? 11.315 -11.622 1.657 1.00 88.62 83 THR A CA 1
ATOM 598 C C . THR A 1 83 ? 12.324 -11.327 2.763 1.00 88.62 83 THR A C 1
ATOM 600 O O . THR A 1 83 ? 12.438 -12.127 3.685 1.00 88.62 83 THR A O 1
ATOM 603 N N . ASN A 1 84 ? 13.003 -10.174 2.754 1.00 90.69 84 ASN A N 1
ATOM 604 C CA . ASN A 1 84 ? 13.905 -9.791 3.847 1.00 90.69 84 ASN A CA 1
ATOM 605 C C . ASN A 1 84 ? 13.140 -9.440 5.128 1.00 90.69 84 ASN A C 1
ATOM 607 O O . ASN A 1 84 ? 13.536 -9.900 6.193 1.00 90.69 84 ASN A O 1
ATOM 611 N N . ILE A 1 85 ? 12.023 -8.713 5.033 1.00 91.50 85 ILE A N 1
ATOM 612 C CA . ILE A 1 85 ? 11.137 -8.393 6.167 1.00 91.50 85 ILE A CA 1
ATOM 613 C C . ILE A 1 85 ? 10.671 -9.673 6.875 1.00 91.50 85 ILE A C 1
ATOM 615 O O . ILE A 1 85 ? 10.678 -9.735 8.107 1.00 91.50 85 ILE A O 1
ATOM 619 N N . ALA A 1 86 ? 10.316 -10.707 6.104 1.00 91.25 86 ALA A N 1
ATOM 620 C CA . ALA A 1 86 ? 9.951 -12.021 6.622 1.00 91.25 86 ALA A CA 1
ATOM 621 C C . ALA A 1 86 ? 11.162 -12.792 7.185 1.00 91.25 86 ALA A C 1
ATOM 623 O O . ALA A 1 86 ? 11.132 -13.216 8.338 1.00 91.25 86 ALA A O 1
ATOM 624 N N . ASN A 1 87 ? 12.242 -12.938 6.409 1.00 92.88 87 ASN A N 1
ATOM 625 C CA . ASN A 1 87 ? 13.433 -13.713 6.790 1.00 92.88 87 ASN A CA 1
ATOM 626 C C . ASN A 1 87 ? 14.166 -13.137 8.013 1.00 92.88 87 ASN A C 1
ATOM 628 O O . ASN A 1 87 ? 14.760 -13.887 8.782 1.00 92.88 87 ASN A O 1
ATOM 632 N N . GLN A 1 88 ? 14.134 -11.814 8.191 1.00 95.62 88 GLN A N 1
ATOM 633 C CA . GLN A 1 88 ? 14.736 -11.102 9.323 1.00 95.62 88 GLN A CA 1
ATOM 634 C C . GLN A 1 88 ? 13.734 -10.868 10.469 1.00 95.62 88 GLN A C 1
ATOM 636 O O . GLN A 1 88 ? 14.091 -10.255 11.471 1.00 95.62 88 GLN A O 1
ATOM 641 N N . ASN A 1 89 ? 12.494 -11.364 10.341 1.00 93.94 89 ASN A N 1
ATOM 642 C CA . ASN A 1 89 ? 11.428 -11.263 11.342 1.00 93.94 89 ASN A CA 1
ATOM 643 C C . ASN A 1 89 ? 11.206 -9.822 11.854 1.00 93.94 89 ASN A C 1
ATOM 645 O O . ASN A 1 89 ? 11.137 -9.577 13.057 1.00 93.94 89 ASN A O 1
ATOM 649 N N . MET A 1 90 ? 11.116 -8.855 10.933 1.00 94.81 90 MET A N 1
ATOM 650 C CA . MET A 1 90 ? 11.036 -7.423 11.271 1.00 94.81 90 MET A CA 1
ATOM 651 C C . MET A 1 90 ? 9.628 -7.005 11.721 1.00 94.81 90 MET A C 1
ATOM 653 O O . MET A 1 90 ? 9.471 -6.204 12.641 1.00 94.81 90 MET A O 1
ATOM 657 N N . LEU A 1 91 ? 8.596 -7.590 11.102 1.00 93.56 91 LEU A N 1
ATOM 658 C CA . LEU A 1 91 ? 7.193 -7.201 11.279 1.00 93.56 91 LEU A CA 1
ATOM 659 C C . LEU A 1 91 ? 6.692 -7.192 12.744 1.00 93.56 91 LEU A C 1
ATOM 661 O O . LEU A 1 91 ? 5.999 -6.239 13.104 1.00 93.56 91 LEU A O 1
ATOM 665 N N . PRO A 1 92 ? 7.028 -8.164 13.623 1.00 97.19 92 PRO A N 1
ATOM 666 C CA . PRO A 1 92 ? 6.570 -8.141 15.013 1.00 97.19 92 PRO A CA 1
ATOM 667 C C . PRO A 1 92 ? 6.992 -6.890 15.792 1.00 97.19 92 PRO A C 1
ATOM 669 O O . PRO A 1 92 ? 6.236 -6.442 16.650 1.00 97.19 92 PRO A O 1
ATOM 672 N N . ALA A 1 93 ? 8.153 -6.298 15.481 1.00 97.19 93 ALA A N 1
ATOM 673 C CA . ALA A 1 93 ? 8.605 -5.071 16.134 1.00 97.19 93 ALA A CA 1
ATOM 674 C C . ALA A 1 93 ? 7.666 -3.898 15.804 1.00 97.19 93 ALA A C 1
ATOM 676 O O . ALA A 1 93 ? 7.115 -3.284 16.717 1.00 97.19 93 ALA A O 1
ATOM 677 N N . TRP A 1 94 ? 7.405 -3.657 14.515 1.00 97.62 94 TRP A N 1
ATOM 678 C CA . TRP A 1 94 ? 6.505 -2.601 14.034 1.00 97.62 94 TRP A CA 1
ATOM 679 C C . TRP A 1 94 ? 5.076 -2.752 14.567 1.00 97.62 94 TRP A C 1
ATOM 681 O O . TRP A 1 94 ? 4.501 -1.789 15.081 1.00 97.62 94 TRP A O 1
ATOM 691 N N . LEU A 1 95 ? 4.532 -3.976 14.535 1.00 97.19 95 LEU A N 1
ATOM 692 C CA . LEU A 1 95 ? 3.210 -4.272 15.096 1.00 97.19 95 LEU A CA 1
ATOM 693 C C . LEU A 1 95 ? 3.159 -4.023 16.612 1.00 97.19 95 LEU A C 1
ATOM 695 O O . LEU A 1 95 ? 2.178 -3.469 17.101 1.00 97.19 95 LEU A O 1
ATOM 699 N N . SER A 1 96 ? 4.211 -4.384 17.356 1.00 97.38 96 SER A N 1
ATOM 700 C CA . SER A 1 96 ? 4.272 -4.159 18.809 1.00 97.38 96 SER A CA 1
ATOM 701 C C . SER A 1 96 ? 4.438 -2.686 19.200 1.00 97.38 96 SER A C 1
ATOM 703 O O . SER A 1 96 ? 3.952 -2.284 20.253 1.00 97.38 96 SER A O 1
ATOM 705 N N . ALA A 1 97 ? 5.087 -1.879 18.355 1.00 97.62 97 ALA A N 1
ATOM 706 C CA . ALA A 1 97 ? 5.342 -0.463 18.614 1.00 97.62 97 ALA A CA 1
ATOM 707 C C . ALA A 1 97 ? 4.091 0.418 18.453 1.00 97.62 97 ALA A C 1
ATOM 709 O O . ALA A 1 97 ? 3.985 1.457 19.100 1.00 97.62 97 ALA A O 1
ATOM 710 N N . THR A 1 98 ? 3.154 0.013 17.590 1.00 96.75 98 THR A N 1
ATOM 711 C CA . THR A 1 98 ? 2.016 0.849 17.164 1.00 96.75 98 THR A CA 1
ATOM 712 C C . THR A 1 98 ? 0.649 0.227 17.441 1.00 96.75 98 THR A C 1
ATOM 714 O O . THR A 1 98 ? -0.322 0.959 17.654 1.00 96.75 98 THR A O 1
ATOM 717 N N . THR A 1 99 ? 0.564 -1.107 17.532 1.00 97.00 99 THR A N 1
ATOM 718 C CA . THR A 1 99 ? -0.667 -1.896 17.740 1.00 97.00 99 THR A CA 1
ATOM 719 C C . THR A 1 99 ? -1.781 -1.567 16.730 1.00 97.00 99 THR A C 1
ATOM 721 O O . THR A 1 99 ? -2.824 -1.063 17.138 1.00 97.00 99 THR A O 1
ATOM 724 N N . PRO A 1 100 ? -1.573 -1.785 15.416 1.00 97.25 100 PRO A N 1
ATOM 725 C CA . PRO A 1 100 ? -2.572 -1.459 14.404 1.00 97.25 100 PRO A CA 1
ATOM 726 C C . PRO A 1 100 ? -3.736 -2.455 14.392 1.00 97.25 100 PRO A C 1
ATOM 728 O O . PRO A 1 100 ? -3.524 -3.665 14.475 1.00 97.25 100 PRO A O 1
ATOM 731 N N . ASP A 1 101 ? -4.952 -1.945 14.200 1.00 96.81 101 ASP A N 1
ATOM 732 C CA . ASP A 1 101 ? -6.153 -2.750 13.954 1.00 96.81 101 ASP A CA 1
ATOM 733 C C . ASP A 1 101 ? -6.172 -3.280 12.510 1.00 96.81 101 ASP A C 1
ATOM 735 O O . ASP A 1 101 ? -6.656 -4.379 12.231 1.00 96.81 101 ASP A O 1
ATOM 739 N N . VAL A 1 102 ? -5.627 -2.491 11.576 1.00 95.69 102 VAL A N 1
ATOM 740 C CA . VAL A 1 102 ? -5.625 -2.756 10.135 1.00 95.69 102 VAL A CA 1
ATOM 741 C C . VAL A 1 102 ? -4.230 -2.514 9.567 1.00 95.69 102 VAL A C 1
ATOM 743 O O . VAL A 1 102 ? -3.633 -1.465 9.792 1.00 95.69 102 VAL A O 1
ATOM 746 N N . VAL A 1 103 ? -3.724 -3.458 8.767 1.00 96.06 103 VAL A N 1
ATOM 747 C CA . VAL A 1 103 ? -2.479 -3.289 7.999 1.00 96.06 103 VAL A CA 1
ATOM 748 C C . VAL A 1 103 ? -2.809 -3.246 6.508 1.00 96.06 103 VAL A C 1
ATOM 750 O O . VAL A 1 103 ? -3.134 -4.266 5.898 1.00 96.06 103 VAL A O 1
ATOM 753 N N . ALA A 1 104 ? -2.714 -2.061 5.911 1.00 93.31 104 ALA A N 1
ATOM 754 C CA . ALA A 1 104 ? -2.787 -1.856 4.470 1.00 93.31 104 ALA A CA 1
ATOM 755 C C . ALA A 1 104 ? -1.376 -1.999 3.880 1.00 93.31 104 ALA A C 1
ATOM 757 O O . ALA A 1 104 ? -0.488 -1.201 4.177 1.00 93.31 104 ALA A O 1
ATOM 758 N N . MET A 1 105 ? -1.152 -3.041 3.075 1.00 90.88 105 MET A N 1
ATOM 759 C CA . MET A 1 105 ? 0.189 -3.442 2.646 1.00 90.88 105 MET A CA 1
ATOM 760 C C . MET A 1 105 ? 0.392 -3.302 1.131 1.00 90.88 105 MET A C 1
ATOM 762 O O . MET A 1 105 ? -0.212 -4.038 0.354 1.00 90.88 105 MET A O 1
ATOM 766 N N . THR A 1 106 ? 1.338 -2.449 0.726 1.00 88.19 106 THR A N 1
ATOM 767 C CA . THR A 1 106 ? 1.981 -2.501 -0.600 1.00 88.19 106 THR A CA 1
ATOM 768 C C . THR A 1 106 ? 3.429 -2.918 -0.391 1.00 88.19 106 THR A C 1
ATOM 770 O O . THR A 1 106 ? 4.305 -2.070 -0.230 1.00 88.19 106 THR A O 1
ATOM 773 N N . LEU A 1 107 ? 3.680 -4.227 -0.356 1.00 82.69 107 LEU A N 1
ATOM 774 C CA . LEU A 1 107 ? 5.034 -4.761 -0.259 1.00 82.69 107 LEU A CA 1
ATOM 775 C C . LEU A 1 107 ? 5.411 -5.560 -1.489 1.00 82.69 107 LEU A C 1
ATOM 777 O O . LEU A 1 107 ? 4.663 -6.406 -1.975 1.00 82.69 107 LEU A O 1
ATOM 781 N N . GLY A 1 108 ? 6.643 -5.312 -1.908 1.00 71.56 108 GLY A N 1
ATOM 782 C CA . GLY A 1 108 ? 7.334 -6.134 -2.865 1.00 71.56 108 GLY A CA 1
ATOM 783 C C . GLY A 1 108 ? 8.404 -5.385 -3.634 1.00 71.56 108 GLY A C 1
ATOM 784 O O . GLY A 1 108 ? 9.355 -6.038 -4.005 1.00 71.56 108 GLY A O 1
ATOM 785 N N . THR A 1 109 ? 8.313 -4.075 -3.922 1.00 70.62 109 THR A N 1
ATOM 786 C CA . THR A 1 109 ? 8.897 -3.393 -5.121 1.00 70.62 109 THR A CA 1
ATOM 787 C C . THR A 1 109 ? 10.395 -3.623 -5.368 1.00 70.62 109 THR A C 1
ATOM 789 O O . THR A 1 109 ? 10.877 -3.415 -6.479 1.00 70.62 109 THR A O 1
ATOM 792 N N . ASN A 1 110 ? 11.124 -4.135 -4.378 1.00 69.50 110 ASN A N 1
ATOM 793 C CA . ASN A 1 110 ? 12.548 -4.454 -4.411 1.00 69.50 110 ASN A CA 1
ATOM 794 C C . ASN A 1 110 ? 12.843 -5.976 -4.439 1.00 69.50 110 ASN A C 1
ATOM 796 O O . ASN A 1 110 ? 13.852 -6.367 -5.014 1.00 69.50 110 ASN A O 1
ATOM 800 N N . ASP A 1 111 ? 11.934 -6.846 -3.967 1.00 66.00 111 ASP A N 1
ATOM 801 C CA . ASP A 1 111 ? 11.736 -8.210 -4.503 1.00 66.00 111 ASP A CA 1
ATOM 802 C C . ASP A 1 111 ? 11.035 -8.163 -5.870 1.00 66.00 111 ASP A C 1
ATOM 804 O O . ASP A 1 111 ? 10.828 -9.195 -6.492 1.00 66.00 111 ASP A O 1
ATOM 808 N N . VAL A 1 112 ? 10.568 -6.979 -6.287 1.00 59.81 112 VAL A N 1
ATOM 809 C CA . VAL A 1 112 ? 9.582 -6.766 -7.357 1.00 59.81 112 VAL A CA 1
ATOM 810 C C . VAL A 1 112 ? 10.050 -5.778 -8.432 1.00 59.81 112 VAL A C 1
ATOM 812 O O . VAL A 1 112 ? 9.310 -5.415 -9.336 1.00 59.81 112 VAL A O 1
ATOM 815 N N . ARG A 1 113 ? 11.339 -5.456 -8.458 1.00 55.56 113 ARG A N 1
ATOM 816 C CA . ARG A 1 113 ? 12.033 -5.146 -9.717 1.00 55.56 113 ARG A CA 1
ATOM 817 C C . ARG A 1 113 ? 12.772 -6.396 -10.220 1.00 55.56 113 ARG A C 1
ATOM 819 O O . ARG A 1 113 ? 12.819 -6.607 -11.429 1.00 55.56 113 ARG A O 1
ATOM 826 N N . PRO A 1 114 ? 13.208 -7.286 -9.306 1.00 46.00 114 PRO A N 1
ATOM 827 C CA . PRO A 1 114 ? 13.484 -8.691 -9.588 1.00 46.00 114 PRO A CA 1
ATOM 828 C C . PRO A 1 114 ? 12.495 -9.721 -8.938 1.00 46.00 114 PRO A C 1
ATOM 830 O O . PRO A 1 114 ? 12.984 -10.590 -8.225 1.00 46.00 114 PRO A O 1
ATOM 833 N N . ILE A 1 115 ? 11.158 -9.841 -9.130 1.00 30.61 115 ILE A N 1
ATOM 834 C CA . ILE A 1 115 ? 10.038 -9.168 -9.847 1.00 30.61 115 ILE A CA 1
ATOM 835 C C . ILE A 1 115 ? 8.667 -9.774 -9.357 1.00 30.61 115 ILE A C 1
ATOM 837 O O . ILE A 1 115 ? 8.583 -11.002 -9.339 1.00 30.61 115 ILE A O 1
ATOM 841 N N . ALA A 1 116 ? 7.593 -9.008 -9.030 1.00 31.31 116 ALA A N 1
ATOM 842 C CA . ALA A 1 116 ? 6.257 -9.530 -8.579 1.00 31.31 116 ALA A CA 1
ATOM 843 C C . ALA A 1 116 ? 5.080 -8.467 -8.440 1.00 31.31 116 ALA A C 1
ATOM 845 O O . ALA A 1 116 ? 5.074 -7.522 -9.216 1.00 31.31 116 ALA A O 1
ATOM 846 N N . GLN A 1 117 ? 4.042 -8.577 -7.566 1.00 35.31 117 GLN A N 1
ATOM 847 C CA . GLN A 1 117 ? 2.807 -7.713 -7.596 1.00 35.31 117 GLN A CA 1
ATOM 848 C C . GLN A 1 117 ? 2.933 -6.344 -6.930 1.00 35.31 117 GLN A C 1
ATOM 850 O O . GLN A 1 117 ? 3.001 -6.250 -5.711 1.00 35.31 117 GLN A O 1
ATOM 855 N N . ILE A 1 118 ? 2.764 -5.300 -7.740 1.00 62.88 118 ILE A N 1
ATOM 856 C CA . ILE A 1 118 ? 2.604 -3.889 -7.364 1.00 62.88 118 ILE A CA 1
ATOM 857 C C . ILE A 1 118 ? 1.871 -3.182 -8.525 1.00 62.88 118 ILE A C 1
ATOM 859 O O . ILE A 1 118 ? 1.322 -3.847 -9.410 1.00 62.88 118 ILE A O 1
ATOM 863 N N . LEU A 1 119 ? 1.831 -1.848 -8.527 1.00 52.72 119 LEU A N 1
ATOM 864 C CA . LEU A 1 119 ? 1.624 -1.030 -9.730 1.00 52.72 119 LEU A CA 1
ATOM 865 C C . LEU A 1 119 ? 2.356 -1.645 -10.950 1.00 52.72 119 LEU A C 1
ATOM 867 O O . LEU A 1 119 ? 3.458 -2.185 -10.788 1.00 52.72 119 LEU A O 1
ATOM 871 N N . PRO A 1 120 ? 1.815 -1.544 -12.178 1.00 62.62 120 PRO A N 1
ATOM 872 C CA . PRO A 1 120 ? 2.523 -1.981 -13.376 1.00 62.62 120 PRO A CA 1
ATOM 873 C C . PRO A 1 120 ? 3.862 -1.247 -13.476 1.00 62.62 120 PRO A C 1
ATOM 875 O O . PRO A 1 120 ? 3.955 -0.073 -13.118 1.00 62.62 120 PRO A O 1
ATOM 878 N N . MET A 1 121 ? 4.902 -1.912 -13.983 1.00 66.62 121 MET A N 1
ATOM 879 C CA . MET A 1 121 ? 6.202 -1.268 -14.180 1.00 66.62 121 MET A CA 1
ATOM 880 C C . MET A 1 121 ? 6.897 -1.737 -15.451 1.00 66.62 121 MET A C 1
ATOM 882 O O . MET A 1 121 ? 6.951 -2.927 -15.756 1.00 66.62 121 MET A O 1
ATOM 886 N N . ASN A 1 122 ? 7.466 -0.774 -16.170 1.00 70.88 122 ASN A N 1
ATOM 887 C CA . ASN A 1 122 ? 8.181 -0.991 -17.421 1.00 70.88 122 ASN A CA 1
ATOM 888 C C . ASN A 1 122 ? 9.423 -0.077 -17.477 1.00 70.88 122 ASN A C 1
ATOM 890 O O . ASN A 1 122 ? 9.431 0.902 -18.225 1.00 70.88 122 ASN A O 1
ATOM 894 N N . PRO A 1 123 ? 10.437 -0.307 -16.619 1.00 73.88 123 PRO A N 1
ATOM 895 C CA . PRO A 1 123 ? 11.650 0.499 -16.629 1.00 73.88 123 PRO A CA 1
ATOM 896 C C . PRO A 1 123 ? 12.508 0.160 -17.854 1.00 73.88 123 PRO A C 1
ATOM 898 O O . PRO A 1 123 ? 12.540 -0.986 -18.315 1.00 73.88 123 PRO A O 1
ATOM 901 N N . SER A 1 124 ? 13.251 1.152 -18.352 1.00 72.25 124 SER A N 1
ATOM 902 C CA . SER A 1 124 ? 14.209 0.942 -19.441 1.00 72.25 124 SER A CA 1
ATOM 903 C C . SER A 1 124 ? 15.181 -0.195 -19.097 1.00 72.25 124 SER A C 1
ATOM 905 O O . SER A 1 124 ? 15.714 -0.249 -17.990 1.00 72.25 124 SER A O 1
ATOM 907 N N . GLY A 1 125 ? 15.380 -1.121 -20.037 1.00 77.62 125 GLY A N 1
ATOM 908 C CA . GLY A 1 125 ? 16.244 -2.293 -19.863 1.00 77.62 125 GLY A CA 1
ATOM 909 C C . GLY A 1 125 ? 15.599 -3.538 -19.233 1.00 77.62 125 GLY A C 1
ATOM 910 O O . GLY A 1 125 ? 16.274 -4.560 -19.166 1.00 77.62 125 GLY A O 1
ATOM 911 N N . CYS A 1 126 ? 14.323 -3.518 -18.817 1.00 77.81 126 CYS A N 1
ATOM 912 C CA . CYS A 1 126 ? 13.654 -4.692 -18.228 1.00 77.81 126 CYS A CA 1
ATOM 913 C C . CYS A 1 126 ? 12.369 -5.101 -18.973 1.00 77.81 126 CYS A C 1
ATOM 915 O O . CYS A 1 126 ? 11.253 -4.874 -18.505 1.00 77.81 126 CYS A O 1
ATOM 917 N N . THR A 1 127 ? 12.521 -5.768 -20.119 1.00 81.69 127 THR A N 1
ATOM 918 C CA . THR A 1 127 ? 11.397 -6.267 -20.940 1.00 81.69 127 THR A CA 1
ATOM 919 C C . THR A 1 127 ? 10.484 -7.249 -20.202 1.00 81.69 127 THR A C 1
ATOM 921 O O . THR A 1 127 ? 9.274 -7.248 -20.412 1.00 81.69 127 THR A O 1
ATOM 924 N N . GLU A 1 128 ? 11.036 -8.075 -19.311 1.00 83.56 128 GLU A N 1
ATOM 925 C CA . GLU A 1 128 ? 10.263 -9.066 -18.556 1.00 83.56 128 GLU A CA 1
ATOM 926 C C . GLU A 1 128 ? 9.596 -8.508 -17.287 1.00 83.56 128 GLU A C 1
ATOM 928 O O . GLU A 1 128 ? 8.814 -9.225 -16.660 1.00 83.56 128 GLU A O 1
ATOM 933 N N . CYS A 1 129 ? 9.867 -7.253 -16.893 1.00 81.94 129 CYS A N 1
ATOM 934 C CA . CYS A 1 129 ? 9.403 -6.715 -15.610 1.00 81.94 129 CYS A CA 1
ATOM 935 C C . CYS A 1 129 ? 7.875 -6.808 -15.469 1.00 81.94 129 CYS A C 1
ATOM 937 O O . CYS A 1 129 ? 7.380 -7.502 -14.583 1.00 81.94 129 CYS A O 1
ATOM 939 N N . ASN A 1 130 ? 7.115 -6.203 -16.387 1.00 83.50 130 ASN A N 1
ATOM 940 C CA . ASN A 1 130 ? 5.651 -6.226 -16.315 1.00 83.50 130 ASN A CA 1
ATOM 941 C C . ASN A 1 130 ? 5.057 -7.645 -16.438 1.00 83.50 130 ASN A C 1
ATOM 943 O O . ASN A 1 130 ? 4.037 -7.940 -15.822 1.00 83.50 130 ASN A O 1
ATOM 947 N N . GLN A 1 131 ? 5.693 -8.548 -17.193 1.00 85.88 131 GLN A N 1
ATOM 948 C CA . GLN A 1 131 ? 5.198 -9.920 -17.354 1.00 85.88 131 GLN A CA 1
ATOM 949 C C . GLN A 1 131 ? 5.312 -10.723 -16.053 1.00 85.88 131 GLN A C 1
ATOM 951 O O . GLN A 1 131 ? 4.409 -11.479 -15.690 1.00 85.88 131 GLN A O 1
ATOM 956 N N . ARG A 1 132 ? 6.421 -10.547 -15.334 1.00 84.62 132 ARG A N 1
ATOM 957 C CA . ARG A 1 132 ? 6.672 -11.225 -14.062 1.00 84.62 132 ARG A CA 1
ATOM 958 C C . ARG A 1 132 ? 5.922 -10.542 -12.898 1.00 84.62 132 ARG A C 1
ATOM 960 O O . ARG A 1 132 ? 5.541 -11.232 -11.957 1.00 84.62 132 ARG A O 1
ATOM 967 N N . VAL A 1 133 ? 5.578 -9.248 -13.022 1.00 83.19 133 VAL A N 1
ATOM 968 C CA . VAL A 1 133 ? 4.533 -8.596 -12.201 1.00 83.19 133 VAL A CA 1
ATOM 969 C C . VAL A 1 133 ? 3.201 -9.334 -12.364 1.00 83.19 133 VAL A C 1
ATOM 971 O O . VAL A 1 133 ? 2.708 -9.920 -11.403 1.00 83.19 133 VAL A O 1
ATOM 974 N N . ILE A 1 134 ? 2.669 -9.408 -13.593 1.00 86.62 134 ILE A N 1
ATOM 975 C CA . ILE A 1 134 ? 1.399 -10.092 -13.913 1.00 86.62 134 ILE A CA 1
ATOM 976 C C . ILE A 1 134 ? 1.368 -11.529 -13.363 1.00 86.62 134 ILE A C 1
ATOM 978 O O . ILE A 1 134 ? 0.352 -11.958 -12.811 1.00 86.62 134 ILE A O 1
ATOM 982 N N . ALA A 1 135 ? 2.480 -12.265 -13.469 1.00 86.81 135 ALA A N 1
ATOM 983 C CA . ALA A 1 135 ? 2.587 -13.626 -12.950 1.00 86.81 135 ALA A CA 1
ATOM 984 C C . ALA A 1 135 ? 2.297 -13.706 -11.439 1.00 86.81 135 ALA A C 1
ATOM 986 O O . ALA A 1 135 ? 1.469 -14.514 -11.019 1.00 86.81 135 ALA A O 1
ATOM 987 N N . PHE A 1 136 ? 2.900 -12.843 -10.618 1.00 85.94 136 PHE A N 1
ATOM 988 C CA . PHE A 1 136 ? 2.645 -12.834 -9.174 1.00 85.94 136 PHE A CA 1
ATOM 989 C C . PHE A 1 136 ? 1.298 -12.177 -8.831 1.00 85.94 136 PHE A C 1
ATOM 991 O O . PHE A 1 136 ? 0.617 -12.683 -7.942 1.00 85.94 136 PHE A O 1
ATOM 998 N N . ASN A 1 137 ? 0.821 -11.168 -9.582 1.00 86.56 137 ASN A N 1
ATOM 999 C CA . ASN A 1 137 ? -0.554 -10.650 -9.444 1.00 86.56 137 ASN A CA 1
ATOM 1000 C C . ASN A 1 137 ? -1.595 -11.776 -9.514 1.00 86.56 137 ASN A C 1
ATOM 1002 O O . ASN A 1 137 ? -2.563 -11.769 -8.755 1.00 86.56 137 ASN A O 1
ATOM 1006 N N . SER A 1 138 ? -1.390 -12.754 -10.403 1.00 90.75 138 SER A N 1
ATOM 1007 C CA . SER A 1 138 ? -2.292 -13.902 -10.547 1.00 90.75 138 SER A CA 1
ATOM 1008 C C . SER A 1 138 ? -2.295 -14.848 -9.333 1.00 90.75 138 SER A C 1
ATOM 1010 O O . SER A 1 138 ? -3.274 -15.560 -9.115 1.00 90.75 138 SER A O 1
ATOM 1012 N N . ALA A 1 139 ? -1.241 -14.824 -8.508 1.00 89.56 139 ALA A N 1
ATOM 1013 C CA . ALA A 1 139 ? -1.090 -15.692 -7.343 1.00 89.56 139 ALA A CA 1
ATOM 1014 C C . ALA A 1 139 ? -1.755 -15.139 -6.066 1.00 89.56 139 ALA A C 1
ATOM 1016 O O . ALA A 1 139 ? -2.278 -15.931 -5.275 1.00 89.56 139 ALA A O 1
ATOM 1017 N N . ILE A 1 140 ? -1.785 -13.813 -5.852 1.00 85.88 140 ILE A N 1
ATOM 1018 C CA . ILE A 1 140 ? -2.334 -13.228 -4.608 1.00 85.88 140 ILE A CA 1
ATOM 1019 C C . ILE A 1 140 ? -3.794 -13.612 -4.345 1.00 85.88 140 ILE A C 1
ATOM 1021 O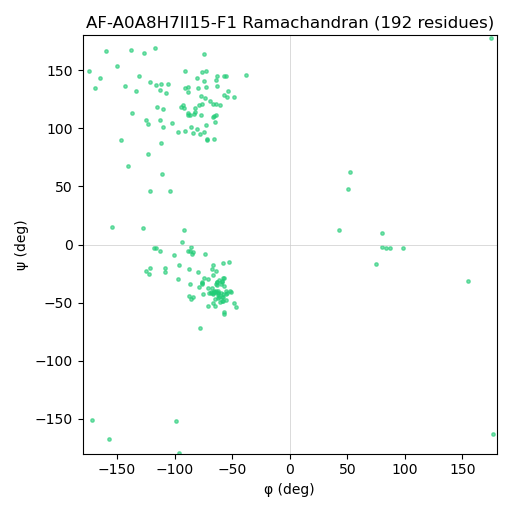 O . ILE A 1 140 ? -4.071 -14.002 -3.213 1.00 85.88 140 ILE A O 1
ATOM 1025 N N . PRO A 1 141 ? -4.738 -13.572 -5.306 1.00 91.62 141 PRO A N 1
ATOM 1026 C CA . PRO A 1 141 ? -6.129 -13.938 -5.030 1.00 91.62 141 PRO A CA 1
ATOM 1027 C C . PRO A 1 141 ? -6.286 -15.362 -4.474 1.00 91.62 141 PRO A C 1
ATOM 1029 O O . PRO A 1 141 ? -7.111 -15.595 -3.590 1.00 91.62 141 PRO A O 1
ATOM 1032 N N . ALA A 1 142 ? -5.459 -16.306 -4.934 1.00 92.00 142 ALA A N 1
ATOM 1033 C CA . ALA A 1 142 ? -5.424 -17.668 -4.405 1.00 92.00 142 ALA A CA 1
ATOM 1034 C C . ALA A 1 142 ? -4.720 -17.742 -3.037 1.00 92.00 142 ALA A C 1
ATOM 1036 O O . ALA A 1 142 ? -5.222 -18.397 -2.125 1.00 92.00 142 ALA A O 1
ATOM 1037 N N . TRP A 1 143 ? -3.592 -17.047 -2.865 1.00 93.19 143 TRP A N 1
ATOM 1038 C CA . TRP A 1 143 ? -2.871 -16.966 -1.589 1.00 93.19 143 TRP A CA 1
ATOM 1039 C C . TRP A 1 143 ? -3.732 -16.347 -0.478 1.00 93.19 143 TRP A C 1
ATOM 1041 O O . TRP A 1 143 ? -3.880 -16.954 0.580 1.00 93.19 143 TRP A O 1
ATOM 1051 N N . ALA A 1 144 ? -4.367 -15.202 -0.736 1.00 90.62 144 ALA A N 1
ATOM 1052 C CA . ALA A 1 144 ? -5.223 -14.494 0.212 1.00 90.62 144 ALA A CA 1
ATOM 1053 C C . ALA A 1 144 ? -6.427 -15.355 0.612 1.00 90.62 144 ALA A C 1
ATOM 1055 O O . ALA A 1 144 ? -6.685 -15.533 1.800 1.00 90.62 144 ALA A O 1
ATOM 1056 N N . LYS A 1 145 ? -7.095 -15.999 -0.358 1.00 93.00 145 LYS A N 1
ATOM 1057 C CA . LYS A 1 145 ? -8.179 -16.958 -0.090 1.00 93.00 145 LYS A CA 1
ATOM 1058 C C . LYS A 1 145 ? -7.732 -18.146 0.776 1.00 93.00 145 LYS A C 1
ATOM 1060 O O . LYS A 1 145 ? -8.523 -18.641 1.570 1.00 93.00 145 LYS A O 1
ATOM 1065 N N . ASN A 1 146 ? -6.476 -18.579 0.656 1.00 96.25 146 ASN A N 1
ATOM 1066 C CA . ASN A 1 146 ? -5.894 -19.669 1.447 1.00 96.25 146 ASN A CA 1
ATOM 1067 C C . ASN A 1 146 ? -5.312 -19.220 2.807 1.00 96.25 146 ASN A C 1
ATOM 1069 O O . ASN A 1 146 ? -4.793 -20.059 3.546 1.00 96.25 146 ASN A O 1
ATOM 1073 N N . LYS A 1 147 ? -5.343 -17.919 3.131 1.00 93.50 147 LYS A N 1
ATOM 1074 C CA . LYS A 1 147 ? -4.788 -17.346 4.375 1.00 93.50 147 LYS A CA 1
ATOM 1075 C C . LYS A 1 147 ? -5.786 -16.520 5.191 1.00 93.50 147 LYS A C 1
ATOM 1077 O O . LYS A 1 147 ? -5.595 -16.387 6.395 1.00 93.50 147 LYS A O 1
ATOM 1082 N N . THR A 1 148 ? -6.837 -15.997 4.565 1.00 93.00 148 THR A N 1
ATOM 1083 C CA . THR A 1 148 ? -7.904 -15.238 5.224 1.00 93.00 148 THR A CA 1
ATOM 1084 C C . THR A 1 148 ? -8.679 -16.092 6.228 1.00 93.00 148 THR A C 1
ATOM 1086 O O . THR A 1 148 ? -8.940 -17.272 5.996 1.00 93.00 148 THR A O 1
ATOM 1089 N N . THR A 1 149 ? -9.108 -15.481 7.330 1.00 95.50 149 THR A N 1
ATOM 1090 C CA . THR A 1 149 ? -9.983 -16.097 8.339 1.00 95.50 149 THR A CA 1
ATOM 1091 C C . THR A 1 149 ? -11.054 -15.103 8.788 1.00 95.50 149 THR A C 1
ATOM 1093 O O . THR A 1 149 ? -10.940 -13.909 8.530 1.00 95.50 149 THR A O 1
ATOM 1096 N N . THR A 1 150 ? -12.087 -15.557 9.501 1.00 93.88 150 THR A N 1
ATOM 1097 C CA . THR A 1 150 ? -13.098 -14.649 10.079 1.00 93.88 150 THR A CA 1
ATOM 1098 C C . THR A 1 150 ? -12.525 -13.748 11.183 1.00 93.88 150 THR A C 1
ATOM 1100 O O . THR A 1 150 ? -13.044 -12.662 11.407 1.00 93.88 150 THR A O 1
ATOM 1103 N N . ALA A 1 151 ? -11.460 -14.185 11.868 1.00 93.94 151 ALA A N 1
ATOM 1104 C CA . ALA A 1 151 ? -10.798 -13.424 12.934 1.00 93.94 151 ALA A CA 1
ATOM 1105 C C . ALA A 1 151 ? -9.697 -12.475 12.418 1.00 93.94 151 ALA A C 1
ATOM 1107 O O . ALA A 1 151 ? -9.323 -11.531 13.103 1.00 93.94 151 ALA A O 1
ATOM 1108 N N . SER A 1 152 ? -9.172 -12.733 11.220 1.00 91.81 152 SER A N 1
ATOM 1109 C CA . SER A 1 152 ? -8.202 -11.892 10.518 1.00 91.81 152 SER A CA 1
ATOM 1110 C C . SER A 1 152 ? -8.483 -11.999 9.010 1.00 91.81 152 SER A C 1
ATOM 1112 O O . SER A 1 152 ? -8.005 -12.939 8.356 1.00 91.81 152 SER A O 1
ATOM 1114 N N . PRO A 1 153 ? -9.352 -11.123 8.469 1.00 94.31 153 PRO A N 1
ATOM 1115 C CA . PRO A 1 153 ? -9.740 -11.154 7.066 1.00 94.31 1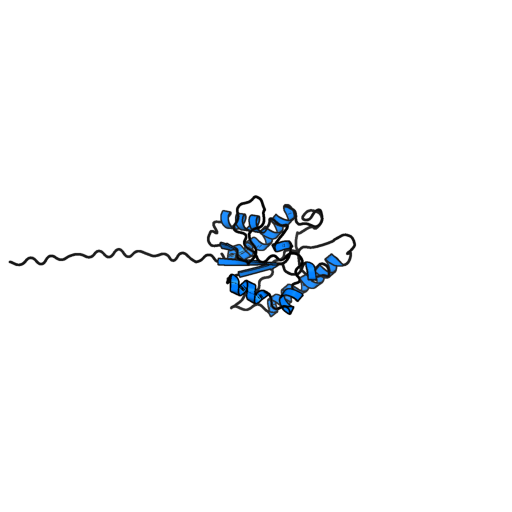53 PRO A CA 1
ATOM 1116 C C . PRO A 1 153 ? -8.670 -10.504 6.180 1.00 94.31 153 PRO A C 1
ATOM 1118 O O . PRO A 1 153 ? -8.193 -9.408 6.464 1.00 94.31 153 PRO A O 1
ATOM 1121 N N . ILE A 1 154 ? -8.326 -11.154 5.068 1.00 92.94 154 ILE A N 1
ATOM 1122 C CA . ILE A 1 154 ? -7.372 -10.637 4.077 1.00 92.94 154 ILE A CA 1
ATOM 1123 C C . ILE A 1 154 ? -8.139 -10.275 2.807 1.00 92.94 154 ILE A C 1
ATOM 1125 O O . ILE A 1 154 ? -8.703 -11.146 2.143 1.00 92.94 154 ILE A O 1
ATOM 1129 N N . THR A 1 155 ? -8.123 -8.991 2.452 1.00 92.00 155 THR A N 1
ATOM 1130 C CA . THR A 1 155 ? -8.759 -8.466 1.235 1.00 92.00 155 THR A CA 1
ATOM 1131 C C . THR A 1 155 ? -7.694 -7.994 0.249 1.00 92.00 155 THR A C 1
ATOM 1133 O O . THR A 1 155 ? -6.710 -7.375 0.643 1.00 92.00 155 THR A O 1
ATOM 1136 N N . VAL A 1 156 ? -7.877 -8.299 -1.037 1.00 91.69 156 VAL A N 1
ATOM 1137 C CA . VAL A 1 156 ? -6.921 -7.947 -2.098 1.00 91.69 156 VAL A CA 1
ATOM 1138 C C . VAL A 1 156 ? -7.305 -6.606 -2.717 1.00 91.69 156 VAL A C 1
ATOM 1140 O O . VAL A 1 156 ? -8.387 -6.480 -3.287 1.00 91.69 156 VAL A O 1
ATOM 1143 N N . VAL A 1 157 ? -6.401 -5.628 -2.639 1.00 90.75 157 VAL A N 1
ATOM 1144 C CA . VAL A 1 157 ? -6.547 -4.317 -3.285 1.00 90.75 157 VAL A CA 1
ATOM 1145 C C . VAL A 1 157 ? -5.842 -4.349 -4.642 1.00 90.75 157 VAL A C 1
ATOM 1147 O O . VAL A 1 157 ? -4.633 -4.562 -4.717 1.00 90.75 157 VAL A O 1
ATOM 1150 N N . ASP A 1 158 ? -6.585 -4.148 -5.731 1.00 88.81 158 ASP A N 1
ATOM 1151 C CA . ASP A 1 158 ? -6.015 -4.095 -7.082 1.00 88.81 158 ASP A CA 1
ATOM 1152 C C . ASP A 1 158 ? -5.477 -2.686 -7.384 1.00 88.81 158 ASP A C 1
ATOM 1154 O O . ASP A 1 158 ? -6.213 -1.782 -7.786 1.00 88.81 158 ASP A O 1
ATOM 1158 N N . LEU A 1 159 ? -4.173 -2.504 -7.166 1.00 89.12 159 LEU A N 1
ATOM 1159 C CA . LEU A 1 159 ? -3.436 -1.294 -7.550 1.00 89.12 159 LEU A CA 1
ATOM 1160 C C . LEU A 1 159 ? -2.907 -1.348 -8.999 1.00 89.12 159 LEU A C 1
ATOM 1162 O O . LEU A 1 159 ? -2.329 -0.376 -9.481 1.00 89.12 159 LEU A O 1
ATOM 1166 N N . TYR A 1 160 ? -3.057 -2.481 -9.694 1.00 88.31 160 TYR A N 1
ATOM 1167 C CA . TYR A 1 160 ? -2.506 -2.686 -11.035 1.00 88.31 160 TYR A CA 1
ATOM 1168 C C . TYR A 1 160 ? -3.470 -2.188 -12.119 1.00 88.31 160 TYR A C 1
ATOM 1170 O O . TYR A 1 160 ? -3.077 -1.521 -13.080 1.00 88.31 160 TYR A O 1
ATOM 1178 N N . LYS A 1 161 ? -4.757 -2.506 -11.973 1.00 88.12 161 LYS A N 1
ATOM 1179 C CA . LYS A 1 161 ? -5.796 -2.215 -12.963 1.00 88.12 161 LYS A CA 1
ATOM 1180 C C . LYS A 1 161 ? -6.049 -0.713 -13.130 1.00 88.12 161 LYS A C 1
ATOM 1182 O O . LYS A 1 161 ? -6.470 -0.026 -12.208 1.00 88.12 161 LYS A O 1
ATOM 1187 N N . GLY A 1 162 ? -5.8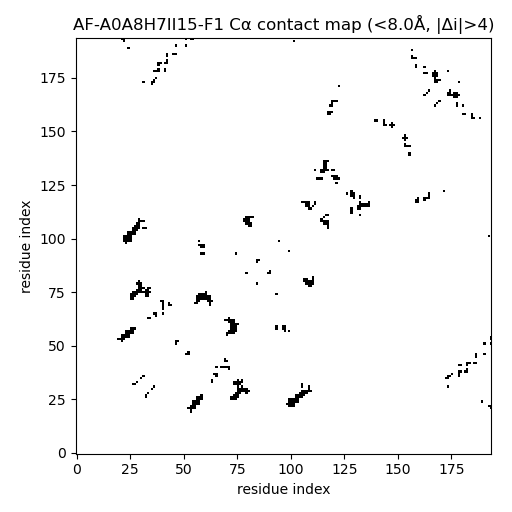71 -0.220 -14.358 1.00 85.94 162 GLY A N 1
ATOM 1188 C CA . GLY A 1 162 ? -6.110 1.183 -14.725 1.00 85.94 162 GLY A CA 1
ATOM 1189 C C . GLY A 1 162 ? -4.940 2.130 -14.429 1.00 85.94 162 GLY A C 1
ATOM 1190 O O . GLY A 1 162 ? -4.998 3.307 -14.801 1.00 85.94 162 GLY A O 1
ATOM 1191 N N . PHE A 1 163 ? -3.866 1.625 -13.818 1.00 89.25 163 PHE A N 1
ATOM 1192 C CA . PHE A 1 163 ? -2.602 2.340 -13.694 1.00 89.25 163 PHE A CA 1
ATOM 1193 C C . PHE A 1 163 ? -1.798 2.230 -15.006 1.00 89.25 163 PHE A C 1
ATOM 1195 O O . PHE A 1 163 ? -1.832 1.208 -15.693 1.00 89.25 163 PHE A O 1
ATOM 1202 N N . ASN A 1 164 ? -1.091 3.292 -15.380 1.00 88.81 164 ASN A N 1
ATOM 1203 C CA . ASN A 1 164 ? -0.352 3.432 -16.632 1.00 88.81 164 ASN A CA 1
ATOM 1204 C C . ASN A 1 164 ? 1.017 4.079 -16.370 1.00 88.81 164 ASN A C 1
ATOM 1206 O O . ASN A 1 164 ? 1.116 5.268 -16.069 1.00 88.81 164 ASN A O 1
ATOM 1210 N N . THR A 1 165 ? 2.086 3.308 -16.571 1.00 84.19 165 THR A N 1
ATOM 1211 C CA . THR A 1 165 ? 3.487 3.716 -16.358 1.00 84.19 165 THR A CA 1
ATOM 1212 C C . THR A 1 165 ? 3.942 4.938 -17.155 1.00 84.19 165 THR A C 1
ATOM 1214 O O . THR A 1 165 ? 4.990 5.494 -16.856 1.00 84.19 165 THR A O 1
ATOM 1217 N N . THR A 1 166 ? 3.212 5.348 -18.192 1.00 83.69 166 THR A N 1
ATOM 1218 C CA . THR A 1 166 ? 3.580 6.501 -19.030 1.00 83.69 166 THR A CA 1
ATOM 1219 C C . THR A 1 166 ? 2.880 7.799 -18.604 1.00 83.69 166 THR A C 1
ATOM 1221 O O . THR A 1 166 ? 3.327 8.874 -18.991 1.00 83.69 166 THR A O 1
ATOM 1224 N N . THR A 1 167 ? 1.798 7.727 -17.817 1.00 87.94 167 THR A N 1
ATOM 1225 C CA . THR A 1 167 ? 1.001 8.905 -17.390 1.00 87.94 167 THR A CA 1
ATOM 1226 C C . THR A 1 167 ? 0.910 9.084 -15.878 1.00 87.94 167 THR A C 1
ATOM 1228 O O . THR A 1 167 ? 0.589 10.172 -15.398 1.00 87.94 167 THR A O 1
ATOM 1231 N N . ASP A 1 168 ? 1.156 8.007 -15.135 1.00 88.00 168 ASP A N 1
ATOM 1232 C CA . ASP A 1 168 ? 0.997 7.931 -13.683 1.00 88.00 168 ASP A CA 1
ATOM 1233 C C . ASP A 1 168 ? 2.358 7.872 -12.971 1.00 88.00 168 ASP A C 1
ATOM 1235 O O . ASP A 1 168 ? 2.473 8.229 -11.796 1.00 88.00 168 ASP A O 1
ATOM 1239 N N . THR A 1 169 ? 3.397 7.478 -13.714 1.00 81.75 169 THR A N 1
ATOM 1240 C CA . THR A 1 169 ? 4.803 7.676 -13.365 1.00 81.75 169 THR A CA 1
ATOM 1241 C C . THR A 1 169 ? 5.501 8.491 -14.450 1.00 81.75 169 THR A C 1
ATOM 1243 O O . THR A 1 169 ? 5.299 8.259 -15.640 1.00 81.75 169 THR A O 1
ATOM 1246 N N . TYR A 1 170 ? 6.358 9.407 -14.025 1.00 68.56 170 TYR A N 1
ATOM 1247 C CA . TYR A 1 170 ? 7.402 10.063 -14.812 1.00 68.56 170 TYR A CA 1
ATOM 1248 C C . TYR A 1 170 ? 8.718 9.864 -14.035 1.00 68.56 170 TYR A C 1
ATOM 1250 O O . TYR A 1 170 ? 8.662 9.382 -12.906 1.00 68.56 170 TYR A O 1
ATOM 1258 N N . ASP A 1 171 ? 9.877 10.084 -14.666 1.00 64.19 171 ASP A N 1
ATOM 1259 C CA . ASP A 1 171 ? 11.248 9.989 -14.100 1.00 64.19 171 ASP A CA 1
ATOM 1260 C C . ASP A 1 171 ? 11.620 8.798 -13.169 1.00 64.19 171 ASP A C 1
ATOM 1262 O O . ASP A 1 171 ? 12.706 8.767 -12.596 1.00 64.19 171 ASP A O 1
ATOM 1266 N N . GLY A 1 172 ? 10.786 7.754 -13.099 1.00 64.19 172 GLY A N 1
ATOM 1267 C CA . GLY A 1 172 ? 10.934 6.590 -12.213 1.00 64.19 172 GLY A CA 1
ATOM 1268 C C . GLY A 1 172 ? 10.097 6.646 -10.924 1.00 64.19 172 GLY A C 1
ATOM 1269 O O . GLY A 1 172 ? 10.092 5.667 -10.173 1.00 64.19 172 GLY A O 1
ATOM 1270 N N . PHE A 1 173 ? 9.369 7.739 -10.687 1.00 74.12 173 PHE A N 1
ATOM 1271 C CA . PHE A 1 173 ? 8.604 8.031 -9.470 1.00 74.12 173 PHE A CA 1
ATOM 1272 C C . PHE A 1 173 ? 7.093 8.137 -9.732 1.00 74.12 173 PHE A C 1
ATOM 1274 O O . PHE A 1 173 ? 6.649 8.169 -10.878 1.00 74.12 173 PHE A O 1
ATOM 1281 N N . ILE A 1 174 ? 6.278 8.174 -8.672 1.00 82.12 174 ILE A N 1
ATOM 1282 C CA . ILE A 1 174 ? 4.810 8.245 -8.769 1.00 82.12 174 ILE A CA 1
ATOM 1283 C C . ILE A 1 174 ? 4.366 9.708 -8.743 1.00 82.12 174 ILE A C 1
ATOM 1285 O O . ILE A 1 174 ? 4.549 10.401 -7.743 1.00 82.12 174 ILE A O 1
ATOM 1289 N N . HIS A 1 175 ? 3.737 10.160 -9.828 1.00 80.94 175 HIS A N 1
ATOM 1290 C CA . HIS A 1 175 ? 3.274 11.543 -10.002 1.00 80.94 175 HIS A CA 1
ATOM 1291 C C . HIS A 1 175 ? 1.787 11.688 -9.636 1.00 80.94 175 HIS A C 1
ATOM 1293 O O . HIS A 1 175 ? 1.154 10.732 -9.187 1.00 80.94 175 HIS A O 1
ATOM 1299 N N . GLU A 1 176 ? 1.223 12.891 -9.751 1.00 86.38 176 GLU A N 1
ATOM 1300 C CA . GLU A 1 176 ? -0.120 13.250 -9.249 1.00 86.38 176 GLU A CA 1
ATOM 1301 C C . GLU A 1 176 ? -1.218 12.244 -9.645 1.00 86.38 176 GLU A C 1
ATOM 1303 O O . GLU A 1 176 ? -1.917 11.717 -8.777 1.00 86.38 176 GLU A O 1
ATOM 1308 N N . ASN A 1 177 ? -1.301 11.889 -10.934 1.00 88.50 177 ASN A N 1
ATOM 1309 C CA . ASN A 1 177 ? -2.257 10.903 -11.460 1.00 88.50 177 ASN A CA 1
ATOM 1310 C C . ASN A 1 177 ? -2.120 9.522 -10.799 1.00 88.50 177 ASN A C 1
ATOM 1312 O O . ASN A 1 177 ? -3.120 8.886 -10.463 1.00 88.50 177 ASN A O 1
ATOM 1316 N N . GLY A 1 178 ? -0.884 9.054 -10.601 1.00 89.94 178 GLY A N 1
ATOM 1317 C CA . GLY A 1 178 ? -0.615 7.774 -9.953 1.00 89.94 178 GLY A CA 1
ATOM 1318 C C . GLY A 1 178 ? -0.984 7.797 -8.476 1.00 89.94 178 GLY A C 1
ATOM 1319 O O . GLY A 1 178 ? -1.631 6.873 -7.986 1.00 89.94 178 GLY A O 1
ATOM 1320 N N . ASN A 1 179 ? -0.666 8.891 -7.782 1.00 91.25 179 ASN A N 1
ATOM 1321 C CA . ASN A 1 179 ? -1.039 9.070 -6.383 1.00 91.25 179 ASN A CA 1
ATOM 1322 C C . ASN A 1 179 ? -2.563 9.092 -6.192 1.00 91.25 179 ASN A C 1
ATOM 1324 O O . ASN A 1 179 ? -3.073 8.450 -5.273 1.00 91.25 179 ASN A O 1
ATOM 1328 N N . ALA A 1 180 ? -3.298 9.767 -7.080 1.00 93.50 180 ALA A N 1
ATOM 1329 C CA . ALA A 1 180 ? -4.759 9.787 -7.057 1.00 93.50 180 ALA A CA 1
ATOM 1330 C C . ALA A 1 180 ? -5.365 8.386 -7.263 1.00 93.50 180 ALA A C 1
ATOM 1332 O O . ALA A 1 180 ? -6.295 8.014 -6.548 1.00 93.50 180 ALA A O 1
ATOM 1333 N N . LYS A 1 181 ? -4.812 7.581 -8.183 1.00 94.06 181 LYS A N 1
ATOM 1334 C CA . LYS A 1 181 ? -5.261 6.199 -8.431 1.00 94.06 181 LYS A CA 1
ATOM 1335 C C . LYS A 1 181 ? -4.988 5.267 -7.250 1.00 94.06 181 LYS A C 1
ATOM 1337 O O . LYS A 1 181 ? -5.875 4.512 -6.875 1.00 94.06 181 LYS A O 1
ATOM 1342 N N . ILE A 1 182 ? -3.811 5.352 -6.625 1.00 92.81 182 ILE A N 1
ATOM 1343 C CA . ILE A 1 182 ? -3.476 4.545 -5.436 1.00 92.81 182 ILE A CA 1
ATOM 1344 C C . ILE A 1 182 ? -4.420 4.881 -4.277 1.00 92.81 182 ILE A C 1
ATOM 1346 O O . ILE A 1 182 ? -4.984 3.975 -3.663 1.00 92.81 182 ILE A O 1
ATOM 1350 N N . ALA A 1 183 ? -4.644 6.175 -4.020 1.00 94.25 183 ALA A N 1
ATOM 1351 C CA . ALA A 1 183 ? -5.589 6.632 -3.005 1.00 94.25 183 ALA A CA 1
ATOM 1352 C C . ALA A 1 183 ? -7.008 6.108 -3.281 1.00 94.25 183 ALA A C 1
ATOM 1354 O O . ALA A 1 183 ? -7.615 5.508 -2.398 1.00 94.25 183 ALA A O 1
ATOM 1355 N N . ALA A 1 184 ? -7.502 6.250 -4.516 1.00 94.94 184 ALA A N 1
ATOM 1356 C CA . ALA A 1 184 ? -8.831 5.787 -4.916 1.00 94.94 184 ALA A CA 1
ATOM 1357 C C . ALA A 1 184 ? -9.000 4.256 -4.841 1.00 94.94 184 ALA A C 1
ATOM 1359 O O . ALA A 1 184 ? -10.084 3.786 -4.499 1.00 94.94 184 ALA A O 1
ATOM 1360 N N . SER A 1 185 ? -7.949 3.473 -5.114 1.00 93.19 185 SER A N 1
ATOM 1361 C CA . SER A 1 185 ? -7.983 2.012 -4.966 1.00 93.19 185 SER A CA 1
ATOM 1362 C C . SER A 1 185 ? -8.008 1.570 -3.500 1.00 93.19 185 SER A C 1
ATOM 1364 O O . SER A 1 185 ? -8.714 0.618 -3.178 1.00 93.19 185 SER A O 1
ATOM 1366 N N . TYR A 1 186 ? -7.286 2.251 -2.601 1.00 94.31 186 TYR A N 1
ATOM 1367 C CA . TYR A 1 186 ? -7.321 1.957 -1.160 1.00 94.31 186 TYR A CA 1
ATOM 1368 C C . TYR A 1 186 ? -8.581 2.481 -0.457 1.00 94.31 186 TYR A C 1
ATOM 1370 O O . TYR A 1 186 ? -9.073 1.832 0.470 1.00 94.31 186 TYR A O 1
ATOM 1378 N N . TYR A 1 187 ? -9.120 3.620 -0.900 1.00 95.38 187 TYR A N 1
ATOM 1379 C CA . TYR A 1 187 ? -10.246 4.317 -0.275 1.00 95.38 187 TYR A CA 1
ATOM 1380 C C . TYR A 1 187 ? -11.436 3.420 0.112 1.00 95.38 187 TYR A C 1
ATOM 1382 O O . TYR A 1 187 ? -11.791 3.434 1.289 1.00 95.38 187 TYR A O 1
ATOM 1390 N N . PRO A 1 188 ? -12.037 2.595 -0.774 1.00 94.69 188 PRO A N 1
ATOM 1391 C CA . PRO A 1 188 ? -13.204 1.786 -0.407 1.00 94.69 188 PRO A CA 1
ATOM 1392 C C . PRO A 1 188 ? -12.901 0.691 0.625 1.00 94.69 188 PRO A C 1
ATOM 1394 O O . PRO A 1 188 ? -13.828 0.186 1.251 1.00 94.69 188 PRO A O 1
ATOM 1397 N N . PHE A 1 189 ? -11.639 0.310 0.828 1.00 92.44 189 PHE A N 1
ATOM 1398 C CA . PHE A 1 189 ? -11.267 -0.662 1.857 1.00 92.44 189 PHE A CA 1
ATOM 1399 C C . PHE A 1 189 ? -11.052 0.028 3.202 1.00 92.44 189 PHE A C 1
ATOM 1401 O O . PHE A 1 189 ? -11.633 -0.400 4.195 1.00 92.44 189 PHE A O 1
ATOM 1408 N N . VAL A 1 190 ? -10.310 1.141 3.222 1.00 92.81 190 VAL A N 1
ATOM 1409 C CA . VAL A 1 190 ? -10.073 1.918 4.450 1.00 92.81 190 VAL A CA 1
ATOM 1410 C C . VAL A 1 190 ? -11.373 2.559 4.955 1.00 92.81 190 VAL A C 1
ATOM 1412 O O . VAL A 1 190 ? -11.684 2.452 6.133 1.00 92.81 190 VAL A O 1
ATOM 1415 N N . TYR A 1 191 ? -12.209 3.116 4.074 1.00 94.38 191 TYR A N 1
ATOM 1416 C CA . TYR A 1 191 ? -13.507 3.712 4.429 1.00 94.38 191 TYR A CA 1
ATOM 1417 C C . TYR A 1 191 ? -14.462 2.745 5.159 1.00 94.38 191 TYR A C 1
ATOM 1419 O O . TYR A 1 191 ? -15.306 3.187 5.940 1.00 94.38 191 TYR A O 1
ATOM 1427 N N . ASN A 1 192 ? -14.349 1.438 4.901 1.00 90.62 192 ASN A N 1
ATOM 1428 C CA . ASN A 1 192 ? -15.216 0.406 5.479 1.00 90.62 192 ASN A CA 1
ATOM 1429 C C . ASN A 1 192 ? -14.723 -0.150 6.827 1.00 90.62 192 ASN A C 1
ATOM 1431 O O . ASN A 1 192 ? -15.433 -0.950 7.433 1.00 90.62 192 ASN A O 1
ATOM 1435 N N . VAL A 1 193 ? -13.533 0.250 7.289 1.00 87.31 193 VAL A N 1
ATOM 1436 C CA . VAL A 1 193 ? -12.962 -0.167 8.584 1.00 87.31 193 VAL A CA 1
ATOM 1437 C C . VAL A 1 193 ? -12.778 0.994 9.566 1.00 87.31 193 VAL A C 1
ATOM 1439 O O . VAL A 1 193 ? -12.395 0.744 10.700 1.00 87.31 193 VAL A O 1
ATOM 1442 N N . VAL A 1 194 ? -13.078 2.231 9.149 1.00 88.44 194 VAL A N 1
ATOM 1443 C CA . VAL A 1 194 ? -13.013 3.470 9.958 1.00 88.44 194 VAL A CA 1
ATOM 1444 C C . VAL A 1 194 ? -14.363 4.185 10.041 1.00 88.44 194 VAL A C 1
ATOM 1446 O O . VAL A 1 194 ? -15.353 3.628 9.515 1.00 88.44 194 VAL A O 1
#

Sequence (194 aa):
MHAKLAVLLASLAYTVNPVLAATKVMFLGDSITGSPGCWRALLWTQLVNAGKTNVDMVGTLPAQGCGIPYDGDNEGHGGYLATNIANQNMLPAWLSATTPDVVAMTLGTNDVRPIAQILPMNPSGCTECNQRVIAFNSAIPAWAKNKTTTASPITVVDLYKGFNTTTDTYDGFIHENGNAKIAASYYPFVYNVV

Secondary structure (DSSP, 8-state):
-------------------PPPEEEEEEESTTTSSS--HHHHHHHHHHHTT---EEEE-SBPPP--SS-----BEE-TT--HHHHHHTT-HHHHHHHH--SEEEEE--TTTSSSS-SSS----TT-TTHHHHHHHHHTTHHHHHHTT--SSS-------STT--TTTTEETTEE-HHHHHHHHHHHHHHHTTT-

Mean predicted aligned error: 8.41 Å

Nearest PDB structures (foldseek):
  5b5l-assembly1_A  TM=8.486E-01  e=2.453E-12  Talaromyces pinophilus
  5b5s-assembly1_A  TM=8.611E-01  e=2.720E-11  Talaromyces pinophilus
  9ef0-assembly1_A  TM=2.522E-01  e=4.735E+00  Rattus norvegicus

pLDDT: mean 83.66, std 15.69, range [30.61, 97.81]

Foldseek 3Di:
DDDDDDDDDDDDPDPPPDPPAQAEEAEAEECDLVDDACLQLVLQVVCVVVVNPRHAYAWPAAADDPVRDGGRHYNYHYLDAPVCCVVVVVVVVGCVVTVGPHYNYDYHVNVPCCHEADAADDDPPCPCRRVRNVVRVVVVVVVQVVVADPVRHDDDQPLHPPHDCVPQDDP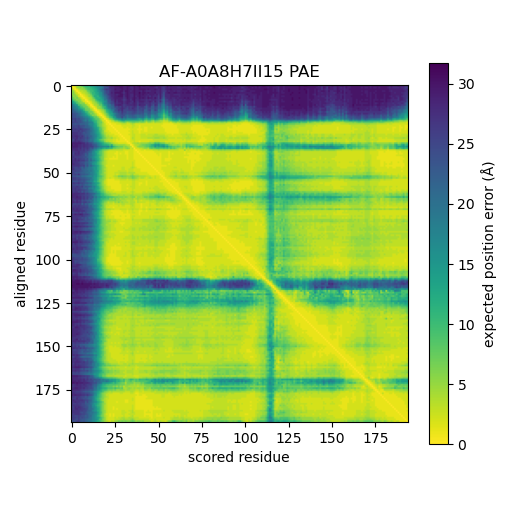NDGDDNSSNSVSVSCNVVVSVRD

Organism: NCBI:txid456999

Solvent-accessible surface area (backbone atoms only — not comparable to full-atom values): 11292 Å² total; per-residue (Å²): 140,82,88,82,86,81,82,82,82,82,78,80,80,77,80,78,74,78,76,72,74,52,37,27,40,21,40,36,22,11,23,79,58,35,51,69,53,46,21,62,44,53,32,44,51,54,39,46,76,70,71,46,78,39,66,34,51,32,46,92,39,73,56,66,95,60,92,61,94,57,74,43,24,17,41,26,39,66,76,40,31,52,67,53,41,58,77,67,61,47,60,65,56,59,45,70,76,60,61,54,80,37,76,51,72,58,56,23,66,52,44,29,67,79,43,26,53,57,58,62,48,74,58,92,94,40,87,60,35,42,59,38,18,52,56,39,51,67,44,46,68,59,51,35,68,76,65,42,41,96,92,55,73,58,81,88,73,69,57,36,77,92,55,46,60,82,75,18,26,54,103,90,46,56,36,72,62,32,23,53,50,50,19,60,49,46,39,74,60,54,61,74,70,81